Protein AF-A0A1I2NTH8-F1 (afdb_monomer)

Sequence (221 aa):
MSEIESGLEGNQAQTLSARTDSLRKVVIGNLLRTENPFRLYHATGIDTASPQPPIPHLPWIIALLTVCIAALCIYDRRRQLYNAKKSELEQQTATISQLNESIRHSEQEKELLRKQAAHTLQGKYDELGQGKHIYESVMAGGQMKNISVEDEQSFVDYYAFSHPDDYNRLISSYSSLSLRHTTFIILRQLEFSDSEIQRILFVQPSTIRNYRLRIKRNLRK

Radius of gyration: 49.73 Å; Cα contacts (8 Å, |Δi|>4): 89; chains: 1; bounding box: 103×58×123 Å

pLDDT: mean 77.89, std 16.55, range [40.0, 96.0]

Structure (mmCIF, N/CA/C/O backbone):
data_AF-A0A1I2NTH8-F1
#
_entry.id   AF-A0A1I2NTH8-F1
#
loop_
_atom_site.group_PDB
_atom_site.id
_atom_site.type_symbol
_atom_site.label_atom_id
_atom_site.label_alt_id
_atom_site.label_comp_id
_atom_site.label_asym_id
_atom_site.label_entity_id
_atom_site.label_seq_id
_atom_site.pdbx_PDB_ins_code
_atom_site.Cartn_x
_atom_site.Cartn_y
_atom_site.Cartn_z
_atom_site.occupancy
_atom_site.B_iso_or_equiv
_atom_site.auth_seq_id
_atom_site.auth_comp_id
_atom_site.auth_asym_id
_atom_site.auth_atom_id
_atom_site.pdbx_PDB_model_num
ATOM 1 N N . MET 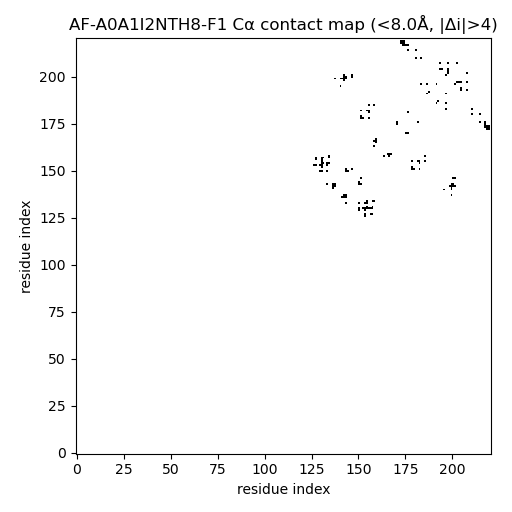A 1 1 ? 34.563 28.721 -12.100 1.00 48.78 1 MET A N 1
ATOM 2 C CA . MET A 1 1 ? 35.668 28.088 -12.858 1.00 48.78 1 MET A CA 1
ATOM 3 C C . MET A 1 1 ? 35.340 27.888 -14.347 1.00 48.78 1 MET A C 1
ATOM 5 O O . MET A 1 1 ? 36.090 27.191 -15.005 1.00 48.78 1 MET A O 1
ATOM 9 N N . SER A 1 2 ? 34.298 28.526 -14.911 1.00 53.94 2 SER A N 1
ATOM 10 C CA . SER A 1 2 ? 33.897 28.349 -16.323 1.00 53.94 2 SER A CA 1
ATOM 11 C C . SER A 1 2 ? 34.162 29.567 -17.225 1.00 53.94 2 SER A C 1
ATOM 13 O O . SER A 1 2 ? 33.628 29.634 -18.324 1.00 53.94 2 SER A O 1
ATOM 15 N N . GLU A 1 3 ? 34.952 30.549 -16.777 1.00 50.34 3 GLU A N 1
ATOM 16 C CA . GLU A 1 3 ? 35.269 31.752 -17.575 1.00 50.34 3 GLU A CA 1
ATOM 17 C C . GLU A 1 3 ? 36.677 31.735 -18.188 1.00 50.34 3 GLU A C 1
ATOM 19 O O . GLU A 1 3 ? 36.961 32.529 -19.076 1.00 50.34 3 GLU A O 1
ATOM 24 N N . ILE A 1 4 ? 37.550 30.803 -17.787 1.00 51.66 4 ILE A N 1
ATOM 25 C CA . ILE A 1 4 ? 38.939 30.751 -18.280 1.00 51.66 4 ILE A CA 1
ATOM 26 C C . ILE A 1 4 ? 39.075 29.859 -19.532 1.00 51.66 4 ILE A C 1
ATOM 28 O O . ILE A 1 4 ? 39.932 30.116 -20.372 1.00 51.66 4 ILE A O 1
ATOM 32 N N . GLU A 1 5 ? 38.194 28.872 -19.732 1.00 48.88 5 GLU A N 1
ATOM 33 C CA . GLU A 1 5 ? 38.249 27.980 -20.906 1.00 48.88 5 GLU A CA 1
ATOM 34 C C . GLU A 1 5 ? 37.672 28.601 -22.189 1.00 48.88 5 GLU A C 1
ATOM 36 O O . GLU A 1 5 ? 38.180 28.332 -23.276 1.00 48.88 5 GLU A O 1
ATOM 41 N N . SER A 1 6 ? 36.694 29.512 -22.093 1.00 51.09 6 SER A N 1
ATOM 42 C CA . SER A 1 6 ? 36.103 30.150 -23.287 1.00 51.09 6 SER A CA 1
ATOM 43 C C . SER A 1 6 ? 37.036 31.160 -23.979 1.00 51.09 6 SER A C 1
ATOM 45 O O . SER A 1 6 ? 36.895 31.428 -25.172 1.00 51.09 6 SER A O 1
ATOM 47 N N . GLY A 1 7 ? 38.031 31.690 -23.257 1.00 47.22 7 GLY A N 1
ATOM 48 C CA . GLY A 1 7 ? 39.011 32.640 -23.793 1.00 47.22 7 GLY A CA 1
ATOM 49 C C . GLY A 1 7 ? 40.162 31.994 -24.571 1.00 47.22 7 GLY A C 1
ATOM 50 O O . GLY A 1 7 ? 40.835 32.677 -25.345 1.00 47.22 7 GLY A O 1
ATOM 51 N N . LEU A 1 8 ? 40.401 30.689 -24.394 1.00 48.94 8 LEU A N 1
ATOM 52 C CA . LEU A 1 8 ? 41.545 30.002 -25.000 1.00 48.94 8 LEU A CA 1
ATOM 53 C C . LEU A 1 8 ? 41.221 29.451 -26.400 1.00 48.94 8 LEU A C 1
ATOM 55 O O . LEU A 1 8 ? 42.053 29.550 -27.305 1.00 48.94 8 LEU A O 1
ATOM 59 N N . GLU A 1 9 ? 39.994 28.968 -26.618 1.00 53.31 9 GLU A N 1
ATOM 60 C CA . GLU A 1 9 ? 39.556 28.462 -27.930 1.00 53.31 9 GLU A CA 1
ATOM 61 C C . GLU A 1 9 ? 39.334 29.585 -28.959 1.00 53.31 9 GLU A C 1
ATOM 63 O O . GLU A 1 9 ? 39.707 29.446 -30.128 1.00 53.31 9 GLU A O 1
ATOM 68 N N . GLY A 1 10 ? 38.831 30.749 -28.527 1.00 53.00 10 GLY A N 1
ATOM 69 C CA . GLY A 1 10 ? 38.663 31.916 -29.404 1.00 53.00 10 GLY A CA 1
ATOM 70 C C . GLY A 1 10 ? 39.988 32.456 -29.961 1.00 53.00 10 GLY A C 1
ATOM 71 O O . GLY A 1 10 ? 40.057 32.900 -31.110 1.00 53.00 10 GLY A O 1
ATOM 72 N N . ASN A 1 11 ? 41.067 32.348 -29.181 1.00 55.56 11 ASN A N 1
ATOM 73 C CA . ASN A 1 11 ? 42.392 32.839 -29.557 1.00 55.56 11 ASN A CA 1
ATOM 74 C C . ASN A 1 11 ? 43.122 31.862 -30.508 1.00 55.56 11 ASN A C 1
ATOM 76 O O . ASN A 1 11 ? 43.830 32.277 -31.430 1.00 55.56 11 ASN A O 1
ATOM 80 N N . GLN A 1 12 ? 42.896 30.549 -30.369 1.00 56.12 12 GLN A N 1
ATOM 81 C CA . GLN A 1 12 ? 43.400 29.555 -31.329 1.00 56.12 12 GLN A CA 1
ATOM 82 C C . GLN A 1 12 ? 42.687 29.625 -32.689 1.00 56.12 12 GLN A C 1
ATOM 84 O O . GLN A 1 12 ? 43.341 29.532 -33.731 1.00 56.12 12 GLN A O 1
ATOM 89 N N . ALA A 1 13 ? 41.374 29.868 -32.708 1.00 57.94 13 ALA A N 1
ATOM 90 C CA . ALA A 1 13 ? 40.632 30.041 -33.957 1.00 57.94 13 ALA A CA 1
ATOM 91 C C . ALA A 1 13 ? 41.049 31.320 -34.716 1.00 57.94 13 ALA A C 1
ATOM 93 O O . ALA A 1 13 ? 41.222 31.295 -35.939 1.00 57.94 13 ALA A O 1
ATOM 94 N N . GLN A 1 14 ? 41.290 32.427 -34.001 1.00 57.59 14 GLN A N 1
ATOM 95 C CA . GLN A 1 14 ? 41.767 33.677 -34.609 1.00 57.59 14 GLN A CA 1
ATOM 96 C C . GLN A 1 14 ? 43.203 33.572 -35.144 1.00 57.59 14 GLN A C 1
ATOM 98 O O . GLN A 1 14 ? 43.491 34.082 -36.229 1.00 57.59 14 GLN A O 1
ATOM 103 N N . THR A 1 15 ? 44.097 32.861 -34.450 1.00 58.53 15 THR A N 1
ATOM 104 C CA . THR A 1 15 ? 45.493 32.688 -34.897 1.00 58.53 15 THR A CA 1
ATOM 105 C C . THR A 1 15 ? 45.627 31.753 -36.103 1.00 58.53 15 THR A C 1
ATOM 107 O O . THR A 1 15 ? 46.453 32.011 -36.983 1.00 58.53 15 THR A O 1
ATOM 110 N N . LEU A 1 16 ? 44.788 30.716 -36.215 1.00 57.34 16 LEU A N 1
ATOM 111 C CA . LEU A 1 16 ? 44.757 29.841 -37.395 1.00 57.34 16 LEU A CA 1
ATOM 112 C C . LEU A 1 16 ? 44.205 30.559 -38.633 1.00 57.34 16 LEU A C 1
ATOM 114 O O . LEU A 1 16 ? 44.809 30.465 -39.704 1.00 57.34 16 LEU A O 1
ATOM 118 N N . SER A 1 17 ? 43.129 31.338 -38.477 1.00 61.06 17 SER A N 1
ATOM 119 C CA . SER A 1 17 ? 42.545 32.128 -39.570 1.00 61.06 17 SER A CA 1
ATOM 120 C C . SER A 1 17 ? 43.536 33.172 -40.114 1.00 61.06 17 SER A C 1
ATOM 122 O O . SER A 1 17 ? 43.806 33.220 -41.320 1.00 61.06 17 SER A O 1
ATOM 124 N N . ALA A 1 18 ? 44.210 33.913 -39.224 1.00 59.09 18 ALA A N 1
ATOM 125 C CA . ALA A 1 18 ? 45.229 34.895 -39.605 1.00 59.09 18 ALA A CA 1
ATOM 126 C C . ALA A 1 18 ? 46.440 34.263 -40.325 1.00 59.09 18 ALA A C 1
ATOM 128 O O . ALA A 1 18 ? 47.009 34.852 -41.250 1.00 59.09 18 ALA A O 1
ATOM 129 N N . ARG A 1 19 ? 46.826 33.035 -39.948 1.00 57.41 19 ARG A N 1
ATOM 130 C CA . ARG A 1 19 ? 47.932 32.301 -40.583 1.00 57.41 19 ARG A CA 1
ATOM 131 C C . ARG A 1 19 ? 47.574 31.817 -41.990 1.00 57.41 19 ARG A C 1
ATOM 133 O O . ARG A 1 19 ? 48.427 31.865 -42.878 1.00 57.41 19 ARG A O 1
ATOM 140 N N . THR A 1 20 ? 46.327 31.398 -42.215 1.00 64.44 20 THR A N 1
ATOM 141 C CA . THR A 1 20 ? 45.864 30.981 -43.549 1.00 64.44 20 THR A CA 1
ATOM 142 C C . THR A 1 20 ? 45.766 32.147 -44.532 1.00 64.44 20 THR A C 1
ATOM 144 O O . THR A 1 20 ? 46.131 31.991 -45.699 1.00 64.44 20 THR A O 1
ATOM 147 N N . ASP A 1 21 ? 45.385 33.334 -44.056 1.00 60.66 21 ASP A N 1
ATOM 148 C CA . ASP A 1 21 ? 45.300 34.538 -44.888 1.00 60.66 21 ASP A CA 1
ATOM 149 C C . ASP A 1 21 ? 46.683 35.107 -45.244 1.00 60.66 21 ASP A C 1
ATOM 151 O O . ASP A 1 21 ? 46.910 35.559 -46.370 1.00 60.66 21 ASP A O 1
ATOM 155 N N . SER A 1 22 ? 47.647 35.012 -44.321 1.00 63.97 22 SER A N 1
ATOM 156 C CA . SER A 1 22 ? 49.043 35.384 -44.580 1.00 63.97 22 SER A CA 1
ATOM 157 C C . SER A 1 22 ? 49.687 34.477 -45.637 1.00 63.97 22 SER A C 1
ATOM 159 O O . SER A 1 22 ? 50.302 34.966 -46.585 1.00 63.97 22 SER A O 1
ATOM 161 N N . LEU A 1 23 ? 49.463 33.159 -45.562 1.00 58.91 23 LEU A N 1
ATOM 162 C CA . LEU A 1 23 ? 49.962 32.216 -46.570 1.00 58.91 23 LEU A CA 1
ATOM 163 C C . LEU A 1 23 ? 49.323 32.442 -47.945 1.00 58.91 23 LEU A C 1
ATOM 165 O O . LEU A 1 23 ? 50.031 32.414 -48.951 1.00 58.91 23 LEU A O 1
ATOM 169 N N . ARG A 1 24 ? 48.019 32.743 -48.010 1.00 62.97 24 ARG A N 1
ATOM 170 C CA . ARG A 1 24 ? 47.358 33.103 -49.275 1.00 62.97 24 ARG A CA 1
ATOM 171 C C . ARG A 1 24 ? 47.937 34.379 -49.883 1.00 62.97 24 ARG A C 1
ATOM 173 O O . ARG A 1 24 ? 48.217 34.392 -51.078 1.00 62.97 24 ARG A O 1
ATOM 180 N N . LYS A 1 25 ? 48.175 35.423 -49.082 1.00 64.12 25 LYS A N 1
ATOM 181 C CA . LYS A 1 25 ? 48.782 36.676 -49.566 1.00 64.12 25 LYS A CA 1
ATOM 182 C C . LYS A 1 25 ? 50.230 36.494 -50.023 1.00 64.12 25 LYS A C 1
ATOM 184 O O . LYS A 1 25 ? 50.606 37.088 -51.027 1.00 64.12 25 LYS A O 1
ATOM 189 N N . VAL A 1 26 ? 51.021 35.652 -49.355 1.00 67.31 26 VAL A N 1
ATOM 190 C CA . VAL A 1 26 ? 52.406 35.355 -49.767 1.00 67.31 26 VAL A CA 1
ATOM 191 C C . VAL A 1 26 ? 52.443 34.528 -51.054 1.00 67.31 26 VAL A C 1
ATOM 193 O O . VAL A 1 26 ? 53.223 34.834 -51.951 1.00 67.31 26 VAL A O 1
ATOM 196 N N . VAL A 1 27 ? 51.576 33.522 -51.196 1.00 64.19 27 VAL A N 1
ATOM 197 C CA . VAL A 1 27 ? 51.517 32.693 -52.413 1.00 64.19 27 VAL A CA 1
ATOM 198 C C . VAL A 1 27 ? 51.009 33.500 -53.612 1.00 64.19 27 VAL A C 1
ATOM 200 O O . VAL A 1 27 ? 51.596 33.425 -54.687 1.00 64.19 27 VAL A O 1
ATOM 203 N N . ILE A 1 28 ? 49.980 34.334 -53.429 1.00 61.81 28 ILE A N 1
ATOM 204 C CA . ILE A 1 28 ? 49.462 35.210 -54.493 1.00 61.81 28 ILE A CA 1
ATOM 205 C C . ILE A 1 28 ? 50.460 36.338 -54.811 1.00 61.81 28 ILE A C 1
ATOM 207 O O . ILE A 1 28 ? 50.677 36.654 -55.978 1.00 61.81 28 ILE A O 1
ATOM 211 N N . GLY A 1 29 ? 51.138 36.893 -53.801 1.00 59.53 29 GLY A N 1
ATOM 212 C CA . GLY A 1 29 ? 52.189 37.898 -53.981 1.00 59.53 29 GLY A CA 1
ATOM 213 C C . GLY A 1 29 ? 53.419 37.369 -54.724 1.00 59.53 29 GLY A C 1
ATOM 214 O O . GLY A 1 29 ? 54.006 38.095 -55.522 1.00 59.53 29 GLY A O 1
ATOM 215 N N . ASN A 1 30 ? 53.772 36.095 -54.531 1.00 57.69 30 ASN A N 1
ATOM 216 C CA . ASN A 1 30 ? 54.868 35.452 -55.259 1.00 57.69 30 ASN A CA 1
ATOM 217 C C . ASN A 1 30 ? 54.476 35.028 -56.683 1.00 57.69 30 ASN A C 1
ATOM 219 O O . ASN A 1 30 ? 55.344 34.988 -57.547 1.00 57.69 30 ASN A O 1
ATOM 223 N N . LEU A 1 31 ? 53.191 34.769 -56.951 1.00 52.78 31 LEU A N 1
ATOM 224 C CA . LEU A 1 31 ? 52.691 34.504 -58.308 1.00 52.78 31 LEU A CA 1
ATOM 225 C C . LEU A 1 31 ? 52.560 35.780 -59.157 1.00 52.78 31 LEU A C 1
ATOM 227 O O . LEU A 1 31 ? 52.666 35.707 -60.375 1.00 52.78 31 LEU A O 1
ATOM 231 N N . LEU A 1 32 ? 52.371 36.945 -58.528 1.00 54.16 32 LEU A N 1
ATOM 232 C CA . LEU A 1 32 ? 52.331 38.250 -59.207 1.00 54.16 32 LEU A CA 1
ATOM 233 C C . LEU A 1 32 ? 53.708 38.936 -59.292 1.00 54.16 32 LEU A C 1
ATOM 235 O O . LEU A 1 32 ? 53.867 39.909 -60.020 1.00 54.16 32 LEU A O 1
ATOM 239 N N . ARG A 1 33 ? 54.727 38.427 -58.585 1.00 46.81 33 ARG A N 1
ATOM 240 C CA . ARG A 1 33 ? 56.119 38.909 -58.643 1.00 46.81 33 ARG A CA 1
ATOM 241 C C . ARG A 1 33 ? 56.980 38.018 -59.544 1.00 46.81 33 ARG A C 1
ATOM 243 O O . ARG A 1 33 ? 58.072 37.602 -59.177 1.00 46.81 33 ARG A O 1
ATOM 250 N N . THR A 1 34 ? 56.497 37.737 -60.746 1.00 48.31 34 THR A N 1
ATOM 251 C CA . THR A 1 34 ? 57.334 37.241 -61.848 1.00 48.31 34 THR A CA 1
ATOM 252 C C . THR A 1 34 ? 57.007 37.994 -63.133 1.00 48.31 34 THR A C 1
ATOM 254 O O . THR A 1 34 ? 56.861 37.403 -64.195 1.00 48.31 34 THR A O 1
ATOM 257 N N . GLU A 1 35 ? 56.888 39.316 -63.041 1.00 48.91 35 GLU A N 1
ATOM 258 C CA . GLU A 1 35 ? 56.990 40.209 -64.192 1.00 48.91 35 GLU A CA 1
ATOM 259 C C . GLU A 1 35 ? 58.421 40.748 -64.250 1.00 48.91 35 GLU A C 1
ATOM 261 O O . GLU A 1 35 ? 58.729 41.831 -63.759 1.00 48.91 35 GLU A O 1
ATOM 266 N N . ASN A 1 36 ? 59.326 39.955 -64.825 1.00 47.72 36 ASN A N 1
ATOM 267 C CA . ASN A 1 36 ? 60.538 40.510 -65.415 1.00 47.72 36 ASN A CA 1
ATOM 268 C C . ASN A 1 36 ? 60.231 40.766 -66.896 1.00 47.72 36 ASN A C 1
ATOM 270 O O . ASN A 1 36 ? 59.810 39.833 -67.586 1.00 47.72 36 ASN A O 1
ATOM 274 N N . PRO A 1 37 ? 60.421 41.992 -67.409 1.00 45.56 37 PRO A N 1
ATOM 275 C CA . PRO A 1 37 ? 60.197 42.280 -68.815 1.00 45.56 37 PRO A CA 1
ATOM 276 C C . PRO A 1 37 ? 61.197 41.488 -69.661 1.00 45.56 37 PRO A C 1
ATOM 278 O O . PRO A 1 37 ? 62.413 41.575 -69.472 1.00 45.56 37 PRO A O 1
ATOM 281 N N . PHE A 1 38 ? 60.666 40.704 -70.596 1.00 45.81 38 PHE A N 1
ATOM 282 C CA . PHE A 1 38 ? 61.420 40.013 -71.634 1.00 45.81 38 PHE A CA 1
ATOM 283 C C . PHE A 1 38 ? 62.363 40.999 -72.343 1.00 45.81 38 PHE A C 1
ATOM 285 O O . PHE A 1 38 ? 61.929 41.843 -73.128 1.00 45.81 38 PHE A O 1
ATOM 292 N N . ARG A 1 39 ? 63.674 40.884 -72.096 1.00 40.00 39 ARG A N 1
ATOM 293 C CA . ARG A 1 39 ? 64.688 41.469 -72.977 1.00 40.00 39 ARG A CA 1
ATOM 294 C C . ARG A 1 39 ? 64.671 40.692 -74.291 1.00 40.00 39 ARG A C 1
ATOM 296 O O . ARG A 1 39 ? 65.182 39.579 -74.371 1.00 40.00 39 ARG A O 1
ATOM 303 N N . LEU A 1 40 ? 64.084 41.301 -75.317 1.00 42.97 40 LEU A N 1
ATOM 304 C CA . LEU A 1 40 ? 64.277 40.927 -76.713 1.00 42.97 40 LEU A CA 1
ATOM 305 C C . LEU A 1 40 ? 65.765 41.068 -77.056 1.00 42.97 40 LEU A C 1
ATOM 307 O O . LEU A 1 40 ? 66.290 42.173 -77.194 1.00 42.97 40 LEU A O 1
ATOM 311 N N . TYR A 1 41 ? 66.453 39.936 -77.167 1.00 47.81 41 TYR A N 1
ATOM 312 C CA . TYR A 1 41 ? 67.756 39.872 -77.807 1.00 47.81 41 TYR A CA 1
ATOM 313 C C . TYR A 1 41 ? 67.555 40.123 -79.305 1.00 47.81 41 TYR A C 1
ATOM 315 O O . TYR A 1 41 ? 67.061 39.261 -80.028 1.00 47.81 41 TYR A O 1
ATOM 323 N N . HIS A 1 42 ? 67.935 41.309 -79.776 1.00 42.75 42 HIS A N 1
ATOM 324 C CA . HIS A 1 42 ? 68.200 41.525 -81.192 1.00 42.75 42 HIS A CA 1
ATOM 325 C C . HIS A 1 42 ? 69.505 40.804 -81.540 1.00 42.75 42 HIS A C 1
ATOM 327 O O . HIS A 1 42 ? 70.591 41.293 -81.242 1.00 42.75 42 HIS A O 1
ATOM 333 N N . ALA A 1 43 ? 69.391 39.625 -82.146 1.00 41.62 43 ALA A N 1
ATOM 334 C CA . ALA A 1 43 ? 70.496 38.963 -82.821 1.00 41.62 43 ALA A CA 1
ATOM 335 C C . ALA A 1 43 ? 70.464 39.374 -84.301 1.00 41.62 43 ALA A C 1
ATOM 337 O O . ALA A 1 43 ? 69.747 38.792 -85.111 1.00 41.62 43 ALA A O 1
ATOM 338 N N . THR A 1 44 ? 71.205 40.427 -84.642 1.00 40.59 44 THR A N 1
ATOM 339 C CA . THR A 1 44 ? 71.659 40.668 -86.018 1.00 40.59 44 THR A CA 1
ATOM 340 C C . THR A 1 44 ? 72.702 39.612 -86.372 1.00 40.59 44 THR A C 1
ATO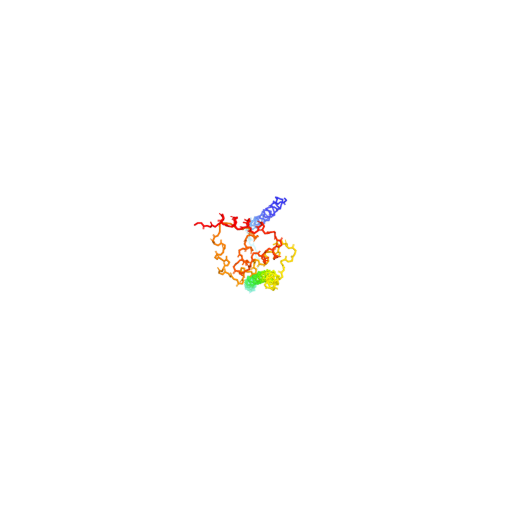M 342 O O . THR A 1 44 ? 73.550 39.286 -85.544 1.00 40.59 44 THR A O 1
ATOM 345 N N . GLY A 1 45 ? 72.558 39.036 -87.565 1.00 43.47 45 GLY A N 1
ATOM 346 C CA . GLY A 1 45 ? 73.157 37.763 -87.959 1.00 43.47 45 GLY A CA 1
ATOM 347 C C . GLY A 1 45 ? 74.681 37.740 -88.046 1.00 43.47 45 GLY A C 1
ATOM 348 O O . GLY A 1 45 ? 75.333 38.778 -88.013 1.00 43.47 45 GLY A O 1
ATOM 349 N N . ILE A 1 46 ? 75.215 36.526 -88.182 1.00 40.75 46 ILE A N 1
ATOM 350 C CA . ILE A 1 46 ? 75.987 36.056 -89.345 1.00 40.75 46 ILE A CA 1
ATOM 351 C C . ILE A 1 46 ? 76.148 34.529 -89.207 1.00 40.75 46 ILE A C 1
ATOM 353 O O . ILE A 1 46 ? 76.596 34.025 -88.181 1.00 40.75 46 ILE A O 1
ATOM 357 N N . ASP A 1 47 ? 75.682 33.839 -90.246 1.00 48.47 47 ASP A N 1
ATOM 358 C CA . ASP A 1 47 ? 76.073 32.539 -90.796 1.00 48.47 47 ASP A CA 1
ATOM 359 C C . ASP A 1 47 ? 76.559 31.417 -89.864 1.00 48.47 47 ASP A C 1
ATOM 361 O O . ASP A 1 47 ? 77.672 31.415 -89.355 1.00 48.47 47 ASP A O 1
ATOM 365 N N . THR A 1 48 ? 75.773 30.342 -89.797 1.00 42.41 48 THR A N 1
ATOM 366 C CA . THR A 1 48 ? 76.198 29.030 -90.321 1.00 42.41 48 THR A CA 1
ATOM 367 C C . THR A 1 48 ? 74.981 28.116 -90.468 1.00 42.41 48 THR A C 1
ATOM 369 O O . THR A 1 48 ? 74.134 27.998 -89.586 1.00 42.41 48 THR A O 1
ATOM 372 N N . ALA A 1 49 ? 74.875 27.495 -91.639 1.00 51.81 49 ALA A N 1
ATOM 373 C CA . ALA A 1 49 ? 73.833 26.547 -91.988 1.00 51.81 49 ALA A CA 1
ATOM 374 C C . ALA A 1 49 ? 73.800 25.344 -91.027 1.00 51.81 49 ALA A C 1
ATOM 376 O O . ALA A 1 49 ? 74.815 24.679 -90.833 1.00 51.81 49 ALA A O 1
ATOM 377 N N . SER A 1 50 ? 72.619 25.016 -90.495 1.00 45.22 50 SER A N 1
ATOM 378 C CA . SER A 1 50 ? 72.276 23.658 -90.055 1.00 45.22 50 SER A CA 1
ATOM 379 C C . SER A 1 50 ? 70.747 23.498 -89.965 1.00 45.22 50 SER A C 1
ATOM 381 O O . SER A 1 50 ? 70.089 24.376 -89.400 1.00 45.22 50 SER A O 1
ATOM 383 N N . PRO A 1 51 ? 70.135 22.432 -90.515 1.00 50.75 51 PRO A N 1
ATOM 384 C CA . PRO A 1 51 ? 68.690 22.223 -90.444 1.00 50.75 51 PRO A CA 1
ATOM 385 C C . PRO A 1 51 ? 68.293 21.793 -89.024 1.00 50.75 51 PRO A C 1
ATOM 387 O O . PRO A 1 51 ? 68.757 20.764 -88.536 1.00 50.75 51 PRO A O 1
ATOM 390 N N . GLN A 1 52 ? 67.418 22.546 -88.350 1.00 56.44 52 GLN A N 1
ATOM 391 C CA . GLN A 1 52 ? 66.841 22.097 -87.078 1.00 56.44 52 GLN A CA 1
ATOM 392 C C . GLN A 1 52 ? 65.876 20.919 -87.303 1.00 56.44 52 GLN A C 1
ATOM 394 O O . GLN A 1 52 ? 64.960 21.047 -88.120 1.00 56.44 52 GLN A O 1
ATOM 399 N N . PRO A 1 53 ? 66.019 19.789 -86.583 1.00 59.25 53 PRO A N 1
ATOM 400 C CA . PRO A 1 53 ? 65.042 18.712 -86.645 1.00 59.25 53 PRO A CA 1
ATOM 401 C C . PRO A 1 53 ? 63.807 19.062 -85.793 1.00 59.25 53 PRO A C 1
ATOM 403 O O . PRO A 1 53 ? 63.951 19.579 -84.681 1.00 59.25 53 PRO A O 1
ATOM 406 N N . PRO A 1 54 ? 62.584 18.754 -86.256 1.00 58.00 54 PRO A N 1
ATOM 407 C CA . PRO A 1 54 ? 61.383 18.898 -85.442 1.00 58.00 54 PRO A CA 1
ATOM 408 C C . PRO A 1 54 ? 61.472 17.917 -84.269 1.00 58.00 54 PRO A C 1
ATOM 410 O O . PRO A 1 54 ? 61.509 16.711 -84.492 1.00 58.00 54 PRO A O 1
ATOM 413 N N . ILE A 1 55 ? 61.534 18.407 -83.026 1.00 64.00 55 ILE A N 1
ATOM 414 C CA . ILE A 1 55 ? 61.574 17.556 -81.827 1.00 64.00 55 ILE A CA 1
ATOM 415 C C . ILE A 1 55 ? 60.196 16.880 -81.671 1.00 64.00 55 ILE A C 1
ATOM 417 O O . ILE A 1 55 ? 59.236 17.541 -81.270 1.00 64.00 55 ILE A O 1
ATOM 421 N N . PRO A 1 56 ? 60.051 15.575 -81.967 1.00 64.69 56 PRO A N 1
ATOM 422 C CA . PRO A 1 56 ? 58.740 14.969 -82.204 1.00 64.69 56 PRO A CA 1
ATOM 423 C C . PRO A 1 56 ? 58.021 14.506 -80.920 1.00 64.69 56 PRO A C 1
ATOM 425 O O . PRO A 1 56 ? 56.897 14.017 -80.991 1.00 64.69 56 PRO A O 1
ATOM 428 N N . HIS A 1 57 ? 58.642 14.643 -79.741 1.00 70.38 57 HIS A N 1
ATOM 429 C CA . HIS A 1 57 ? 58.200 13.985 -78.499 1.00 70.38 57 HIS A CA 1
ATOM 430 C C . HIS A 1 57 ? 57.549 14.904 -77.446 1.00 70.38 57 HIS A C 1
ATOM 432 O O . HIS A 1 57 ? 56.929 14.407 -76.507 1.00 70.38 57 HIS A O 1
ATOM 438 N N . LEU A 1 58 ? 57.625 16.232 -77.591 1.00 78.88 58 LEU A N 1
ATOM 439 C CA . LEU A 1 58 ? 56.931 17.186 -76.709 1.00 78.88 58 LEU A CA 1
ATOM 440 C C . LEU A 1 58 ? 55.408 16.961 -76.593 1.00 78.88 58 LEU A C 1
ATOM 442 O O . LEU A 1 58 ? 54.910 16.951 -75.464 1.00 78.88 58 LEU A O 1
ATOM 446 N N . PRO A 1 59 ? 54.649 16.728 -77.686 1.00 83.12 59 PRO A N 1
ATOM 447 C CA . PRO A 1 59 ? 53.208 16.496 -77.563 1.00 83.12 59 PRO A CA 1
ATOM 448 C C . PRO A 1 59 ? 52.879 15.217 -76.780 1.00 83.12 59 PRO A C 1
ATOM 450 O O . PRO A 1 59 ? 51.842 15.148 -76.1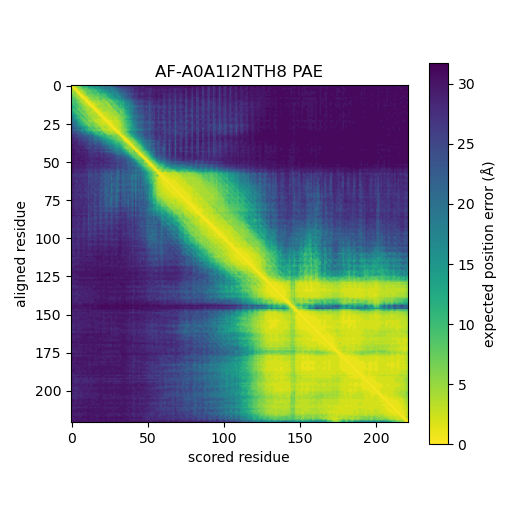25 1.00 83.12 59 PRO A O 1
ATOM 453 N N . TRP A 1 60 ? 53.771 14.222 -76.787 1.00 87.50 60 TRP A N 1
ATOM 454 C CA . TRP A 1 60 ? 53.564 12.952 -76.088 1.00 87.50 60 TRP A CA 1
ATOM 455 C C . TRP A 1 60 ? 53.786 13.098 -74.582 1.00 87.50 60 TRP A C 1
ATOM 457 O O . TRP A 1 60 ? 53.031 12.533 -73.794 1.00 87.50 60 TRP A O 1
ATOM 467 N N . ILE A 1 61 ? 54.766 13.911 -74.174 1.00 88.81 61 ILE A N 1
ATOM 468 C CA . ILE A 1 61 ? 55.000 14.244 -72.761 1.00 88.81 61 ILE A CA 1
ATOM 469 C C . ILE A 1 61 ? 53.809 15.024 -72.197 1.00 88.81 61 ILE A C 1
ATOM 471 O O . ILE A 1 61 ? 53.336 14.719 -71.104 1.00 88.81 61 ILE A O 1
ATOM 475 N N . ILE A 1 62 ? 53.282 15.990 -72.957 1.00 88.81 62 ILE A N 1
ATOM 476 C CA . ILE A 1 62 ? 52.100 16.763 -72.557 1.00 88.81 62 ILE A CA 1
ATOM 477 C C . ILE A 1 62 ? 50.877 15.843 -72.445 1.00 88.81 62 ILE A C 1
ATOM 479 O O . ILE A 1 62 ? 50.178 15.885 -71.435 1.00 88.81 62 ILE A O 1
ATOM 483 N N . ALA A 1 63 ? 50.650 14.960 -73.423 1.00 89.75 63 ALA A N 1
ATOM 484 C CA . ALA A 1 63 ? 49.561 13.987 -73.364 1.00 89.75 63 ALA A CA 1
ATOM 485 C C . ALA A 1 63 ? 49.673 13.080 -72.124 1.00 89.75 63 ALA A C 1
ATOM 487 O O . ALA A 1 63 ? 48.703 12.924 -71.382 1.00 89.75 63 ALA A O 1
ATOM 488 N N . LEU A 1 64 ? 50.864 12.558 -71.826 1.00 91.88 64 LEU A N 1
ATOM 489 C CA . LEU A 1 64 ? 51.099 11.716 -70.651 1.00 91.88 64 LEU A CA 1
ATOM 490 C C . LEU A 1 64 ? 50.848 12.477 -69.341 1.00 91.88 64 LEU A C 1
ATOM 492 O O . LEU A 1 64 ? 50.173 11.962 -68.450 1.00 91.88 64 LEU A O 1
ATOM 496 N N . LEU A 1 65 ? 51.297 13.731 -69.252 1.00 92.38 65 LEU A N 1
ATOM 497 C CA . LEU A 1 65 ? 51.053 14.592 -68.095 1.00 92.38 65 LEU A CA 1
ATOM 498 C C . LEU A 1 65 ? 49.552 14.853 -67.887 1.00 92.38 65 LEU A C 1
ATOM 500 O O . LEU A 1 65 ? 49.065 14.766 -66.760 1.00 92.38 65 LEU A O 1
ATOM 504 N N . THR A 1 66 ? 48.798 15.108 -68.961 1.00 91.94 66 THR A N 1
ATOM 505 C CA . THR A 1 66 ? 47.341 15.311 -68.866 1.00 91.94 66 THR A CA 1
ATOM 506 C C . THR A 1 66 ? 46.609 14.059 -68.387 1.00 91.94 66 THR A C 1
ATOM 508 O O . THR A 1 66 ? 45.706 14.164 -67.557 1.00 91.94 66 THR A O 1
ATOM 511 N N . VAL A 1 67 ? 47.038 12.871 -68.825 1.00 93.62 67 VAL A N 1
ATOM 512 C CA . VAL A 1 67 ? 46.480 11.591 -68.366 1.00 93.62 67 VAL A CA 1
ATOM 513 C C . VAL A 1 67 ? 46.804 11.352 -66.890 1.00 93.62 67 VAL A C 1
ATOM 515 O O . VAL A 1 67 ? 45.918 10.961 -66.130 1.00 93.62 67 VAL A O 1
ATOM 518 N N . CYS A 1 68 ? 48.030 11.648 -66.450 1.00 92.19 68 CYS A N 1
ATOM 519 C CA . CYS A 1 68 ? 48.414 11.546 -65.041 1.00 92.19 68 CYS A CA 1
ATOM 520 C C . CYS A 1 68 ? 47.598 12.491 -64.148 1.00 92.19 68 CYS A C 1
ATOM 522 O O . CYS A 1 68 ? 47.098 12.068 -63.106 1.00 92.19 68 CYS A O 1
ATOM 524 N N . ILE A 1 69 ? 47.410 13.746 -64.563 1.00 92.25 69 ILE A N 1
ATOM 525 C CA . ILE A 1 69 ? 46.600 14.721 -63.818 1.00 92.25 69 ILE A CA 1
ATOM 526 C C . ILE A 1 69 ? 45.135 14.274 -63.768 1.00 92.25 69 ILE A C 1
ATOM 528 O O . ILE A 1 69 ? 44.528 14.285 -62.698 1.00 92.25 69 ILE A O 1
ATOM 532 N N . ALA A 1 70 ? 44.574 13.812 -64.889 1.00 91.00 70 ALA A N 1
ATOM 533 C CA . ALA A 1 70 ? 43.208 13.298 -64.931 1.00 91.00 70 ALA A CA 1
ATOM 534 C C . ALA A 1 70 ? 43.023 12.085 -64.000 1.00 91.00 70 ALA A C 1
ATOM 536 O O . ALA A 1 70 ? 42.040 12.023 -63.260 1.00 91.00 70 ALA A O 1
ATOM 537 N N . ALA A 1 71 ? 43.982 11.154 -63.977 1.00 91.81 71 ALA A N 1
ATOM 538 C CA . ALA A 1 71 ? 43.959 9.997 -63.086 1.00 91.81 71 ALA A CA 1
ATOM 539 C C . ALA A 1 71 ? 44.008 10.402 -61.602 1.00 91.81 71 ALA A C 1
ATOM 541 O O . ALA A 1 71 ? 43.225 9.880 -60.804 1.00 91.81 71 ALA A O 1
ATOM 542 N N . LEU A 1 72 ? 44.860 11.367 -61.238 1.00 92.75 72 LEU A N 1
ATOM 543 C CA . LEU A 1 72 ? 44.932 11.910 -59.877 1.00 92.75 72 LEU A CA 1
ATOM 544 C C . LEU A 1 72 ? 43.628 12.613 -59.476 1.00 92.75 72 LEU A C 1
ATOM 546 O O . LEU A 1 72 ? 43.089 12.335 -58.407 1.00 92.75 72 LEU A O 1
ATOM 550 N N . CYS A 1 73 ? 43.053 13.436 -60.357 1.00 91.56 73 CYS A N 1
ATOM 551 C CA . CYS A 1 73 ? 41.763 14.080 -60.105 1.00 91.56 73 CYS A CA 1
ATOM 552 C C . CYS A 1 73 ? 40.625 13.066 -59.902 1.00 91.56 73 CYS A C 1
ATOM 554 O O . CYS A 1 73 ? 39.759 13.267 -59.047 1.00 91.56 73 CYS A O 1
ATOM 556 N N . ILE A 1 74 ? 40.610 11.968 -60.665 1.00 91.88 74 ILE A N 1
ATOM 557 C CA . ILE A 1 74 ? 39.620 10.893 -60.503 1.00 91.88 74 ILE A CA 1
ATOM 558 C C . ILE A 1 74 ? 39.830 10.162 -59.173 1.00 91.88 74 ILE A C 1
ATOM 560 O O . ILE A 1 74 ? 38.853 9.871 -58.477 1.00 91.88 74 ILE A O 1
ATOM 564 N N . TYR A 1 75 ? 41.081 9.876 -58.807 1.00 93.88 75 TYR A N 1
ATOM 565 C CA . TYR A 1 75 ? 41.421 9.224 -57.545 1.00 93.88 75 TYR A CA 1
ATOM 566 C C . TYR A 1 75 ? 40.997 10.070 -56.339 1.00 93.88 75 TYR A C 1
ATOM 568 O O . TYR A 1 75 ? 40.304 9.564 -55.454 1.00 93.88 75 TYR A O 1
ATOM 576 N N . ASP A 1 76 ? 41.306 11.367 -56.344 1.00 89.25 76 ASP A N 1
ATOM 577 C CA . ASP A 1 76 ? 40.928 12.279 -55.265 1.00 89.25 76 ASP A CA 1
ATOM 578 C C . ASP A 1 76 ? 39.410 12.441 -55.154 1.00 89.25 76 ASP A C 1
ATOM 580 O O . ASP A 1 76 ? 38.866 12.367 -54.050 1.00 89.25 76 ASP A O 1
ATOM 584 N N . ARG A 1 77 ? 38.687 12.556 -56.279 1.00 89.44 77 ARG A N 1
ATOM 585 C CA . ARG A 1 77 ? 37.213 12.572 -56.260 1.00 89.44 77 ARG A CA 1
ATOM 586 C C . ARG A 1 77 ? 36.628 11.289 -55.679 1.00 89.44 77 ARG A C 1
ATOM 588 O O . ARG A 1 77 ? 35.709 11.347 -54.863 1.00 89.44 77 ARG A O 1
ATOM 595 N N . ARG A 1 78 ? 37.148 10.124 -56.076 1.00 87.81 78 ARG A N 1
ATOM 596 C CA . ARG A 1 78 ? 36.693 8.833 -55.534 1.00 87.81 78 ARG A CA 1
ATOM 597 C C . ARG A 1 78 ? 36.992 8.716 -54.044 1.00 87.81 78 ARG A C 1
ATOM 599 O O . ARG A 1 78 ? 36.141 8.238 -53.299 1.00 87.81 78 ARG A O 1
ATOM 606 N N . ARG A 1 79 ? 38.152 9.200 -53.602 1.00 87.69 79 ARG A N 1
ATOM 607 C CA . ARG A 1 79 ? 38.541 9.221 -52.190 1.00 87.69 79 ARG A CA 1
ATOM 608 C C . ARG A 1 79 ? 37.643 10.133 -51.359 1.00 87.69 79 ARG A C 1
ATOM 610 O O . ARG A 1 79 ? 37.228 9.734 -50.277 1.00 87.69 79 ARG A O 1
ATOM 617 N N . GLN A 1 80 ? 37.287 11.311 -51.870 1.00 83.38 80 GLN A N 1
ATOM 618 C CA . GLN A 1 80 ? 36.344 12.215 -51.204 1.00 83.38 80 GLN A CA 1
ATOM 619 C C . GLN A 1 80 ? 34.956 11.582 -51.059 1.00 83.38 80 GLN A C 1
ATOM 621 O O . GLN A 1 80 ? 34.390 11.606 -49.971 1.00 83.38 80 GLN A O 1
ATOM 626 N N . LEU A 1 81 ? 34.440 10.944 -52.115 1.00 82.69 81 LEU A N 1
ATOM 627 C CA . LEU A 1 81 ? 33.155 10.237 -52.063 1.00 82.69 81 LEU A CA 1
ATOM 628 C C . LEU A 1 81 ? 33.181 9.047 -51.097 1.00 82.69 81 LEU A C 1
ATOM 630 O O . LEU A 1 81 ? 32.211 8.818 -50.379 1.00 82.69 81 LEU A O 1
ATOM 634 N N . TYR A 1 82 ? 34.283 8.296 -51.063 1.00 82.62 82 TYR A N 1
ATOM 635 C CA . TYR A 1 82 ? 34.458 7.188 -50.128 1.00 82.62 82 TYR A CA 1
ATOM 636 C C . TYR A 1 82 ? 34.494 7.678 -48.677 1.00 82.62 82 TYR A C 1
ATOM 638 O O . TYR A 1 82 ? 33.807 7.122 -47.825 1.00 82.62 82 TYR A O 1
ATOM 646 N N . ASN A 1 83 ? 35.234 8.755 -48.408 1.00 81.25 83 ASN A N 1
ATOM 647 C CA . ASN A 1 83 ? 35.316 9.349 -47.078 1.00 81.25 83 ASN A CA 1
ATOM 648 C C . ASN A 1 83 ? 33.973 9.939 -46.627 1.00 81.25 83 ASN A C 1
ATOM 650 O O . ASN A 1 83 ? 33.610 9.748 -45.474 1.00 81.25 83 ASN A O 1
ATOM 654 N N . ALA A 1 84 ? 33.217 10.583 -47.524 1.00 81.88 84 ALA A N 1
ATOM 655 C CA . ALA A 1 84 ? 31.889 11.124 -47.218 1.00 81.88 84 ALA A CA 1
ATOM 656 C C . ALA A 1 84 ? 30.879 10.015 -46.872 1.00 81.88 84 ALA A C 1
ATOM 658 O O . ALA A 1 84 ? 30.174 10.099 -45.868 1.00 81.88 84 ALA A O 1
ATOM 659 N N . LYS A 1 85 ? 30.864 8.928 -47.655 1.00 80.56 85 LYS A N 1
ATOM 660 C CA . LYS A 1 85 ? 30.030 7.752 -47.361 1.00 80.56 85 LYS A CA 1
ATOM 661 C C . LYS A 1 85 ? 30.444 7.067 -46.063 1.00 80.56 85 LYS A C 1
ATOM 663 O O . LYS A 1 85 ? 29.594 6.630 -45.297 1.00 80.56 85 LYS A O 1
ATOM 668 N N . LYS A 1 86 ? 31.749 6.984 -45.798 1.00 82.50 86 LYS A N 1
ATOM 669 C CA . LYS A 1 86 ? 32.276 6.419 -44.555 1.00 82.50 86 LYS A CA 1
ATOM 670 C C . LYS A 1 86 ? 31.868 7.259 -43.341 1.00 82.50 86 LYS A C 1
ATOM 672 O O . LYS A 1 86 ? 31.405 6.682 -42.365 1.00 82.50 86 LYS A O 1
ATOM 677 N N . SER A 1 87 ? 31.965 8.590 -43.417 1.00 81.38 87 SER A N 1
ATOM 678 C CA . SER A 1 87 ? 31.536 9.470 -42.323 1.00 81.38 87 SER A CA 1
ATOM 679 C C . SER A 1 87 ? 30.032 9.401 -42.064 1.00 81.38 87 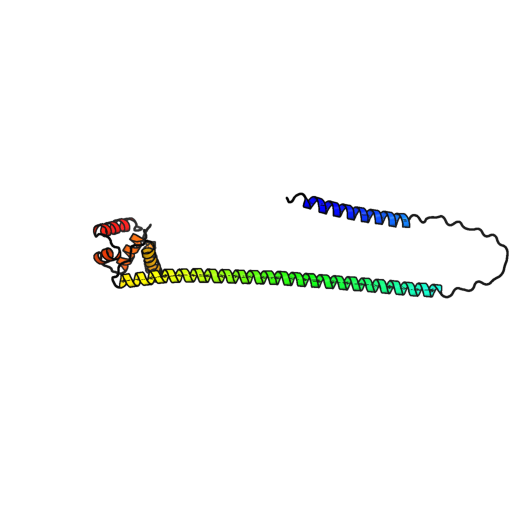SER A C 1
ATOM 681 O O . SER A 1 87 ? 29.614 9.464 -40.915 1.00 81.38 87 SER A O 1
ATOM 683 N N . GLU A 1 88 ? 29.218 9.230 -43.109 1.00 81.62 88 GLU A N 1
ATOM 684 C CA . GLU A 1 88 ? 27.767 9.067 -42.965 1.00 81.62 88 GLU A CA 1
ATOM 685 C C . GLU A 1 88 ? 27.417 7.745 -42.266 1.00 81.62 88 GLU A C 1
ATOM 687 O O . GLU A 1 88 ? 26.612 7.731 -41.337 1.00 81.62 88 GLU A O 1
ATOM 692 N N . LEU A 1 89 ? 28.078 6.644 -42.643 1.00 72.44 89 LEU A N 1
ATOM 693 C CA . LEU A 1 89 ? 27.921 5.355 -41.965 1.00 72.44 89 LEU A CA 1
ATOM 694 C C . LEU A 1 89 ? 28.390 5.417 -40.507 1.00 72.44 89 LEU A C 1
ATOM 696 O O . LEU A 1 89 ? 27.704 4.911 -39.623 1.00 72.44 89 LEU A O 1
ATOM 700 N N . GLU A 1 90 ? 29.522 6.065 -40.232 1.00 82.19 90 GLU A N 1
ATOM 701 C CA . GLU A 1 90 ? 30.021 6.258 -38.866 1.00 82.19 90 GLU A CA 1
ATOM 702 C C . GLU A 1 90 ? 29.030 7.071 -38.020 1.00 82.19 90 GLU A C 1
ATOM 704 O O . GLU A 1 90 ? 28.699 6.660 -36.908 1.00 82.19 90 GLU A O 1
ATOM 709 N N . GLN A 1 91 ? 28.467 8.152 -38.566 1.00 80.88 91 GLN A N 1
ATOM 710 C CA . GLN A 1 91 ? 27.420 8.928 -37.897 1.00 80.88 91 GLN A CA 1
ATOM 711 C C . GLN A 1 91 ? 26.168 8.091 -37.627 1.00 80.88 91 GLN A C 1
ATOM 713 O O . GLN A 1 91 ? 25.682 8.078 -36.498 1.00 80.88 91 GLN A O 1
ATOM 718 N N . GLN A 1 92 ? 25.683 7.336 -38.615 1.00 79.19 92 GLN A N 1
ATOM 719 C CA . GLN A 1 92 ? 24.521 6.461 -38.442 1.00 79.19 92 GLN A CA 1
ATOM 720 C C . GLN A 1 92 ? 24.774 5.387 -37.375 1.00 79.19 92 GLN A C 1
ATOM 722 O O . GLN A 1 92 ? 23.925 5.166 -36.513 1.00 79.19 92 GLN A O 1
ATOM 727 N N . THR A 1 93 ? 25.953 4.758 -37.366 1.00 79.81 93 THR A N 1
ATOM 728 C CA . THR A 1 93 ? 26.310 3.769 -36.334 1.00 79.81 93 THR A CA 1
ATOM 729 C C . THR A 1 93 ? 26.430 4.384 -34.939 1.00 79.81 93 THR A C 1
ATOM 731 O O . THR A 1 93 ? 26.005 3.756 -33.969 1.00 79.81 93 THR A O 1
ATOM 734 N N . ALA A 1 94 ? 26.930 5.619 -34.825 1.00 81.44 94 ALA A N 1
ATOM 735 C CA . ALA A 1 94 ? 26.982 6.355 -33.564 1.00 81.44 94 ALA A CA 1
ATOM 736 C C . ALA A 1 94 ? 25.581 6.734 -33.058 1.00 81.44 94 ALA A C 1
ATOM 738 O O . ALA A 1 94 ? 25.301 6.631 -31.867 1.00 81.44 94 ALA A O 1
ATOM 739 N N . THR A 1 95 ? 24.664 7.116 -33.949 1.00 80.88 95 THR A N 1
ATOM 740 C CA . THR A 1 95 ? 23.268 7.370 -33.569 1.00 80.88 95 THR A CA 1
ATOM 741 C C . THR A 1 95 ? 22.570 6.085 -33.119 1.00 80.88 95 THR A C 1
ATOM 743 O O . THR A 1 95 ? 21.869 6.092 -32.111 1.00 80.88 95 THR A O 1
ATOM 746 N N . ILE A 1 96 ? 22.793 4.961 -33.810 1.00 80.38 96 ILE A N 1
ATOM 747 C CA . ILE A 1 96 ? 22.236 3.655 -33.422 1.00 80.38 96 ILE A CA 1
ATOM 748 C C . ILE A 1 96 ? 22.763 3.218 -32.049 1.00 80.38 96 ILE A C 1
ATOM 750 O O . ILE A 1 96 ? 21.988 2.725 -31.230 1.00 80.38 96 ILE A O 1
ATOM 754 N N . SER A 1 97 ? 24.055 3.409 -31.764 1.00 81.62 97 SER A N 1
ATOM 755 C CA . SER A 1 97 ? 24.621 3.050 -30.459 1.00 81.62 97 SER A CA 1
ATOM 756 C C . SER A 1 97 ? 24.068 3.923 -29.329 1.00 81.62 97 SER A C 1
ATOM 758 O O . SER A 1 97 ? 23.714 3.393 -28.278 1.00 81.62 97 SER A O 1
ATOM 760 N N . GLN A 1 98 ? 23.899 5.227 -29.562 1.00 83.38 98 GLN A N 1
ATOM 761 C CA . GLN A 1 98 ? 23.255 6.141 -28.613 1.00 83.38 98 GLN A CA 1
ATOM 762 C C . GLN A 1 98 ? 21.788 5.772 -28.352 1.00 83.38 98 GLN A C 1
ATOM 764 O O . GLN A 1 98 ? 21.348 5.767 -27.202 1.00 83.38 98 GLN A O 1
ATOM 769 N N . LEU A 1 99 ? 21.036 5.421 -29.400 1.00 79.31 99 LEU A N 1
ATOM 770 C CA . LEU A 1 99 ? 19.652 4.961 -29.273 1.00 79.31 99 LEU A CA 1
ATOM 771 C C . LEU A 1 99 ? 19.564 3.648 -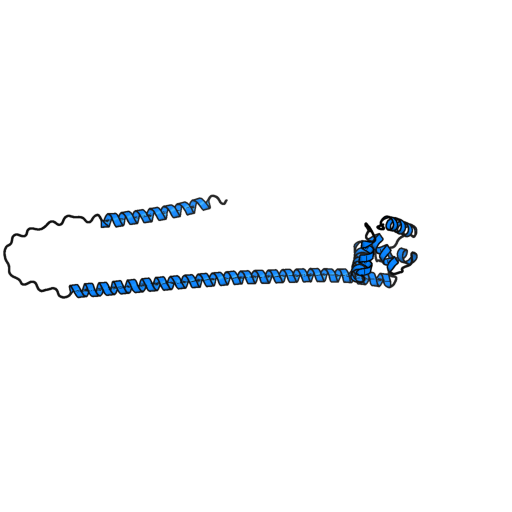28.490 1.00 79.31 99 LEU A C 1
ATOM 773 O O . LEU A 1 99 ? 18.731 3.536 -27.595 1.00 79.31 99 LEU A O 1
ATOM 777 N N . ASN A 1 100 ? 20.443 2.682 -28.764 1.00 82.38 100 ASN A N 1
ATOM 778 C CA . ASN A 1 100 ? 20.495 1.425 -28.013 1.00 82.38 100 ASN A CA 1
ATOM 779 C C . ASN A 1 100 ? 20.823 1.644 -26.532 1.00 82.38 100 ASN A C 1
ATOM 781 O O . ASN A 1 100 ? 20.213 1.006 -25.676 1.00 82.38 100 ASN A O 1
ATOM 785 N N . GLU A 1 101 ? 21.741 2.556 -26.212 1.00 83.50 101 GLU A N 1
ATOM 786 C CA . GLU A 1 101 ? 22.060 2.890 -24.821 1.00 83.50 101 GLU A CA 1
ATOM 787 C C . GLU A 1 101 ? 20.866 3.553 -24.116 1.00 83.50 101 GLU A C 1
ATOM 789 O O . GLU A 1 101 ? 20.540 3.204 -22.982 1.00 83.50 101 GLU A O 1
ATOM 794 N N . SER A 1 102 ? 20.151 4.445 -24.810 1.00 79.19 102 SER A N 1
ATOM 795 C CA . SER A 1 102 ? 18.920 5.062 -24.304 1.00 79.19 102 SER A CA 1
ATOM 796 C C . SER A 1 102 ? 17.806 4.036 -24.068 1.00 79.19 102 SER A C 1
ATOM 798 O O . SER A 1 102 ? 17.153 4.070 -23.023 1.00 79.19 102 SER A O 1
ATOM 800 N N . ILE A 1 103 ? 17.620 3.085 -24.990 1.00 80.25 103 ILE A N 1
ATOM 801 C CA . ILE A 1 103 ? 16.666 1.979 -24.831 1.00 80.25 103 ILE A CA 1
ATOM 802 C C . ILE A 1 103 ? 17.049 1.132 -23.618 1.00 80.25 103 ILE A C 1
ATOM 804 O O . ILE A 1 103 ? 16.198 0.880 -22.768 1.00 80.25 103 ILE A O 1
ATOM 808 N N . ARG A 1 104 ? 18.327 0.761 -23.483 1.00 84.44 104 ARG A N 1
ATOM 809 C CA . ARG A 1 104 ? 18.822 -0.030 -22.350 1.00 84.44 104 ARG A CA 1
ATOM 810 C C . ARG A 1 104 ? 18.600 0.682 -21.016 1.00 84.44 104 ARG A C 1
ATOM 812 O O . ARG A 1 104 ? 18.145 0.057 -20.061 1.00 84.44 104 ARG A O 1
ATOM 819 N N . HIS A 1 105 ? 18.876 1.983 -20.952 1.00 82.44 105 HIS A N 1
ATOM 820 C CA . HIS A 1 105 ? 18.604 2.790 -19.765 1.00 82.44 105 HIS A CA 1
ATOM 821 C C . HIS A 1 105 ? 17.100 2.832 -19.449 1.00 82.44 105 HIS A C 1
ATOM 823 O O . HIS A 1 105 ? 16.701 2.634 -18.305 1.00 82.44 105 HIS A O 1
ATOM 829 N N . SER A 1 106 ? 16.249 3.014 -20.465 1.00 78.56 106 SER A N 1
ATOM 830 C CA . SER A 1 106 ? 14.791 2.991 -20.298 1.00 78.56 106 SER A CA 1
ATOM 831 C C . SER A 1 106 ? 14.274 1.627 -19.828 1.00 78.56 106 SER A C 1
ATOM 833 O O . SER A 1 106 ? 13.357 1.558 -19.011 1.00 78.56 106 SER A O 1
ATOM 835 N N . GLU A 1 107 ? 14.851 0.524 -20.305 1.00 84.00 107 GLU A N 1
ATOM 836 C CA . GLU A 1 107 ? 14.509 -0.825 -19.845 1.00 84.00 107 GLU A CA 1
ATOM 837 C C . GLU A 1 107 ? 14.920 -1.059 -18.390 1.00 84.00 107 GLU A C 1
ATOM 839 O O . GLU A 1 107 ? 14.127 -1.598 -17.616 1.00 84.00 107 GLU A O 1
ATOM 844 N N . GLN A 1 108 ? 16.112 -0.606 -17.993 1.00 84.69 108 GLN A N 1
ATOM 845 C CA . GLN A 1 108 ? 16.558 -0.658 -16.599 1.00 84.69 108 GLN A CA 1
ATOM 846 C C . GLN A 1 108 ? 15.642 0.159 -15.686 1.00 84.69 108 GLN A C 1
ATOM 848 O O . GLN A 1 108 ? 15.244 -0.320 -14.626 1.00 84.69 108 GLN A O 1
ATOM 853 N N . GLU A 1 109 ? 15.253 1.359 -16.110 1.00 80.56 109 GLU A N 1
ATOM 854 C CA . GLU A 1 109 ? 14.322 2.210 -15.371 1.00 80.56 109 GLU A CA 1
ATOM 855 C C . GLU A 1 109 ? 12.941 1.554 -15.233 1.00 80.56 109 GLU A C 1
ATOM 857 O O . GLU A 1 109 ? 12.391 1.487 -14.133 1.00 80.56 109 GLU A O 1
ATOM 862 N N . LYS A 1 110 ? 12.402 0.975 -16.314 1.00 78.69 110 LYS A N 1
ATOM 863 C CA . LYS A 1 110 ? 11.146 0.206 -16.270 1.00 78.69 110 LYS A CA 1
ATOM 864 C C . LYS A 1 110 ? 11.230 -0.972 -15.305 1.00 78.69 110 LYS A C 1
ATOM 866 O O . LYS A 1 110 ? 10.264 -1.244 -14.594 1.00 78.69 110 LYS A O 1
ATOM 871 N N . GLU A 1 111 ? 12.357 -1.674 -15.273 1.00 85.12 111 GLU A N 1
ATOM 872 C CA . GLU A 1 111 ? 12.563 -2.801 -14.366 1.00 85.12 111 GLU A CA 1
ATOM 873 C C . GLU A 1 111 ? 12.664 -2.351 -12.903 1.00 85.12 111 GLU A C 1
ATOM 875 O O . GLU A 1 111 ? 12.062 -2.969 -12.024 1.00 85.12 111 GLU A O 1
ATOM 880 N N . LEU A 1 112 ? 13.349 -1.238 -12.628 1.00 81.88 112 LEU A N 1
ATOM 881 C CA . LEU A 1 112 ? 13.383 -0.631 -11.295 1.00 81.88 112 LEU A CA 1
ATOM 882 C C . LEU A 1 112 ? 11.983 -0.219 -10.830 1.00 81.88 112 LEU A C 1
ATOM 884 O O . LEU A 1 112 ? 11.588 -0.558 -9.715 1.00 81.88 112 LEU A O 1
ATOM 888 N N . LEU A 1 113 ? 11.204 0.431 -11.697 1.00 79.56 113 LEU A N 1
ATOM 889 C CA . LEU A 1 113 ? 9.823 0.815 -11.401 1.00 79.56 113 LEU A CA 1
ATOM 890 C C . LEU A 1 113 ? 8.932 -0.407 -11.138 1.00 79.56 113 LEU A C 1
ATOM 892 O O . LEU A 1 113 ? 8.130 -0.389 -10.205 1.00 79.56 113 LEU A O 1
ATOM 896 N N . ARG A 1 114 ? 9.091 -1.496 -11.904 1.00 79.06 114 ARG A N 1
ATOM 897 C CA . ARG A 1 114 ? 8.379 -2.762 -11.652 1.00 79.06 114 ARG A CA 1
ATOM 898 C C . ARG A 1 114 ? 8.742 -3.365 -10.302 1.00 79.06 114 ARG A C 1
ATOM 900 O O . ARG A 1 114 ? 7.843 -3.766 -9.567 1.00 79.06 114 ARG A O 1
ATOM 907 N N . LYS A 1 115 ? 10.031 -3.404 -9.957 1.00 79.81 115 LYS A N 1
ATOM 908 C CA . LYS A 1 115 ? 10.497 -3.899 -8.653 1.00 79.81 115 LYS A CA 1
ATOM 909 C C . LYS A 1 115 ? 9.964 -3.053 -7.506 1.00 79.81 115 LYS A C 1
ATOM 911 O O . LYS A 1 115 ? 9.504 -3.609 -6.514 1.00 79.81 115 LYS A O 1
ATOM 916 N N . GLN A 1 116 ? 9.968 -1.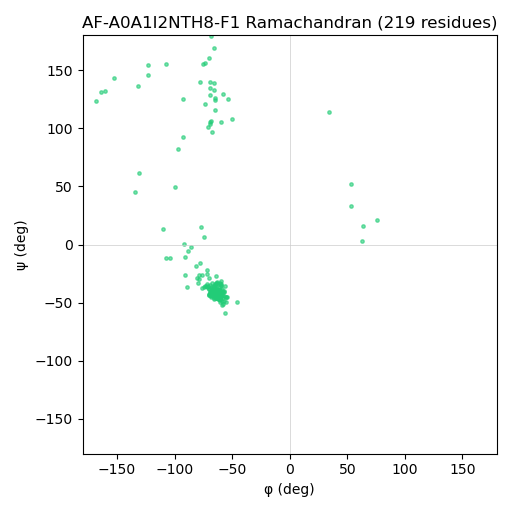730 -7.653 1.00 75.00 116 GLN A N 1
ATOM 917 C CA . GLN A 1 116 ? 9.403 -0.823 -6.659 1.00 75.00 116 GLN A CA 1
ATOM 918 C C . GLN A 1 116 ? 7.895 -1.045 -6.498 1.00 75.00 116 GLN A C 1
ATOM 920 O O . GLN A 1 116 ? 7.423 -1.177 -5.373 1.00 75.00 116 GLN A O 1
ATOM 925 N N . ALA A 1 117 ? 7.150 -1.167 -7.600 1.00 67.69 117 ALA A N 1
ATOM 926 C CA . ALA A 1 117 ? 5.721 -1.463 -7.561 1.00 67.69 117 ALA A CA 1
ATOM 927 C C . ALA A 1 117 ? 5.432 -2.811 -6.882 1.00 67.69 117 ALA A C 1
ATOM 929 O O . ALA A 1 117 ? 4.547 -2.879 -6.034 1.00 67.69 117 ALA A O 1
ATOM 930 N N . ALA A 1 118 ? 6.198 -3.859 -7.202 1.00 68.25 118 ALA A N 1
ATOM 931 C CA . ALA A 1 118 ? 6.076 -5.169 -6.567 1.00 68.25 118 ALA A CA 1
ATOM 932 C C . ALA A 1 118 ? 6.394 -5.112 -5.066 1.00 68.25 118 ALA A C 1
ATOM 934 O O . ALA A 1 118 ? 5.641 -5.661 -4.270 1.00 68.25 118 ALA A O 1
ATOM 935 N N . HIS A 1 119 ? 7.445 -4.391 -4.667 1.00 68.69 119 HIS A N 1
ATOM 936 C CA . HIS A 1 119 ? 7.793 -4.187 -3.261 1.00 68.69 119 HIS A CA 1
ATOM 937 C C . HIS A 1 119 ? 6.695 -3.425 -2.505 1.00 68.69 119 HIS A C 1
ATOM 939 O O . HIS A 1 119 ? 6.326 -3.807 -1.400 1.00 68.69 119 HIS A O 1
ATOM 945 N N . THR A 1 120 ? 6.124 -2.372 -3.099 1.00 67.31 120 THR A N 1
ATOM 946 C CA . THR A 1 120 ? 4.978 -1.656 -2.518 1.00 67.31 120 THR A CA 1
ATOM 947 C C . THR A 1 120 ? 3.752 -2.557 -2.400 1.00 67.31 120 THR A C 1
ATOM 949 O O . THR A 1 120 ? 3.054 -2.510 -1.392 1.00 67.31 120 THR A O 1
ATOM 952 N N . LEU A 1 121 ? 3.483 -3.384 -3.413 1.00 65.31 121 LEU A N 1
ATOM 953 C CA . LEU A 1 121 ? 2.377 -4.336 -3.392 1.00 65.31 121 LEU A CA 1
ATOM 954 C C . LEU A 1 121 ? 2.578 -5.378 -2.285 1.00 65.31 121 LEU A C 1
ATOM 956 O O . LEU A 1 121 ? 1.648 -5.669 -1.545 1.00 65.31 121 LEU A O 1
ATOM 960 N N . GLN A 1 122 ? 3.797 -5.899 -2.150 1.00 65.88 122 GLN A N 1
ATOM 961 C CA . GLN A 1 122 ? 4.150 -6.891 -1.143 1.00 65.88 122 GLN A CA 1
ATOM 962 C C . GLN A 1 122 ? 4.079 -6.321 0.274 1.00 65.88 122 GLN A C 1
ATOM 964 O O . GLN A 1 122 ? 3.446 -6.937 1.120 1.00 65.88 122 GLN A O 1
ATOM 969 N N . GLY A 1 123 ? 4.586 -5.105 0.502 1.00 67.25 123 GLY A N 1
ATOM 970 C CA . GLY A 1 123 ? 4.411 -4.412 1.781 1.00 67.25 123 GLY A CA 1
ATOM 971 C C . GLY A 1 123 ? 2.934 -4.238 2.150 1.00 67.25 123 GLY A C 1
ATOM 972 O O . GLY A 1 123 ? 2.547 -4.521 3.278 1.00 67.25 123 GLY A O 1
ATOM 973 N N . LYS A 1 124 ? 2.079 -3.894 1.176 1.00 68.25 124 LYS A N 1
ATOM 974 C CA . LYS A 1 124 ? 0.624 -3.833 1.393 1.00 68.25 124 LYS A CA 1
ATOM 975 C C . LYS A 1 124 ? 0.010 -5.195 1.718 1.00 68.25 124 LYS A C 1
ATOM 977 O O . LYS A 1 124 ? -0.908 -5.254 2.529 1.00 68.25 124 LYS A O 1
ATOM 982 N N . TYR A 1 125 ? 0.471 -6.277 1.090 1.00 66.75 125 TYR A N 1
ATOM 983 C CA . TYR A 1 125 ? -0.003 -7.627 1.405 1.00 66.75 125 TYR A CA 1
ATOM 984 C C . TYR A 1 125 ? 0.436 -8.090 2.793 1.00 66.75 125 TYR A C 1
ATOM 986 O O . TYR A 1 125 ? -0.353 -8.745 3.469 1.00 66.75 125 TYR A O 1
ATOM 994 N N . ASP A 1 126 ? 1.643 -7.731 3.228 1.00 73.75 126 ASP A N 1
ATOM 995 C CA . ASP A 1 126 ? 2.141 -8.053 4.565 1.00 73.75 126 ASP A CA 1
ATOM 996 C C . ASP A 1 126 ? 1.356 -7.279 5.642 1.00 73.75 126 ASP A C 1
ATOM 998 O O . ASP A 1 126 ? 0.884 -7.880 6.611 1.00 73.75 126 ASP A O 1
ATOM 1002 N N . GLU A 1 127 ? 1.105 -5.979 5.427 1.00 72.00 127 GLU A N 1
ATOM 1003 C CA . GLU A 1 127 ? 0.238 -5.149 6.284 1.00 72.00 127 GLU A CA 1
ATOM 1004 C C . GLU A 1 127 ? -1.203 -5.698 6.345 1.00 72.00 127 GLU A C 1
ATOM 1006 O O . GLU A 1 127 ? -1.779 -5.860 7.425 1.00 72.00 127 GLU A O 1
ATOM 1011 N N . LEU A 1 128 ? -1.778 -6.078 5.198 1.00 82.94 128 LEU A N 1
ATOM 1012 C CA . LEU A 1 128 ? -3.092 -6.732 5.130 1.00 82.94 128 LEU A CA 1
ATOM 1013 C C . LEU A 1 128 ? -3.098 -8.108 5.807 1.00 82.94 128 LEU A C 1
ATOM 1015 O O . LEU A 1 128 ? -4.110 -8.492 6.394 1.00 82.94 128 LEU A O 1
ATOM 1019 N N . GLY A 1 129 ? -1.993 -8.852 5.740 1.00 84.75 129 GLY A N 1
ATOM 1020 C CA . GLY A 1 129 ? -1.821 -10.138 6.409 1.00 84.75 129 GLY A CA 1
ATOM 1021 C C . GLY A 1 129 ? -1.882 -9.995 7.928 1.00 84.75 129 GLY A C 1
ATOM 1022 O O . GLY A 1 129 ? -2.622 -10.729 8.588 1.00 84.75 129 GLY A O 1
ATOM 1023 N N . GLN A 1 130 ? -1.184 -9.001 8.485 1.00 86.12 130 GLN A N 1
ATOM 1024 C CA . GLN A 1 130 ? -1.287 -8.661 9.906 1.00 86.12 130 GLN A CA 1
ATOM 1025 C C . GLN A 1 130 ? -2.718 -8.249 10.277 1.00 86.12 130 GLN A C 1
ATOM 1027 O O . GLN A 1 130 ? -3.283 -8.787 11.233 1.00 86.12 130 GLN A O 1
ATOM 1032 N N . GLY A 1 131 ? -3.338 -7.367 9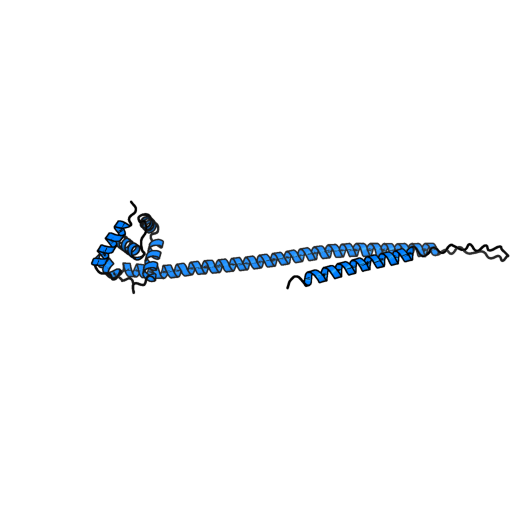.488 1.00 89.19 131 GLY A N 1
ATOM 1033 C CA . GLY A 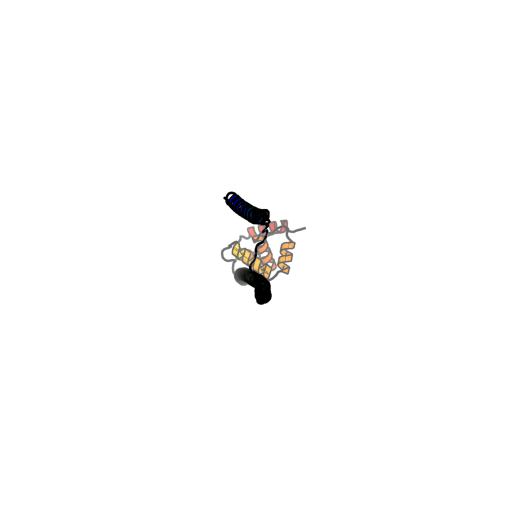1 131 ? -4.726 -6.949 9.692 1.00 89.19 131 GLY A CA 1
ATOM 1034 C C . GLY A 1 131 ? -5.720 -8.115 9.677 1.00 89.19 131 GLY A C 1
ATOM 1035 O O . GLY A 1 131 ? -6.595 -8.190 10.543 1.00 89.19 131 GLY A O 1
ATOM 1036 N N . LYS A 1 132 ? -5.536 -9.082 8.769 1.00 91.06 132 LYS A N 1
ATOM 1037 C CA . LYS A 1 132 ? -6.332 -10.315 8.700 1.00 91.06 132 LYS A CA 1
ATOM 1038 C C . LYS A 1 132 ? -6.216 -11.142 9.977 1.00 91.06 132 LYS A C 1
ATOM 1040 O O . LYS A 1 132 ? -7.235 -11.535 10.540 1.00 91.06 132 LYS A O 1
ATOM 1045 N N . HIS A 1 133 ? -4.995 -11.387 10.453 1.00 89.88 133 HIS A N 1
ATOM 1046 C CA . HIS A 1 133 ? -4.774 -12.155 11.680 1.00 89.88 133 HIS A CA 1
ATOM 1047 C C . HIS A 1 133 ? -5.403 -11.485 12.906 1.00 89.88 133 HIS A C 1
ATOM 1049 O O . HIS A 1 133 ? -5.983 -12.164 13.756 1.00 89.88 133 HIS A O 1
ATOM 1055 N N . ILE A 1 134 ? -5.328 -10.154 12.992 1.00 90.38 134 ILE A N 1
ATOM 1056 C CA . ILE A 1 134 ? -5.973 -9.391 14.066 1.00 90.38 134 ILE A CA 1
ATOM 1057 C C . ILE A 1 134 ? -7.493 -9.503 13.952 1.00 90.38 134 ILE A C 1
ATOM 1059 O O . ILE A 1 134 ? -8.156 -9.781 14.950 1.00 90.38 134 ILE A O 1
ATOM 1063 N N . TYR A 1 135 ? -8.046 -9.340 12.750 1.00 92.31 135 TYR A N 1
ATOM 1064 C CA . TYR A 1 135 ? -9.478 -9.476 12.504 1.00 92.31 135 TYR A CA 1
ATOM 1065 C C . TYR A 1 135 ? -9.998 -10.855 12.917 1.00 92.31 135 TYR A C 1
ATOM 1067 O O . TYR A 1 135 ? -10.939 -10.943 13.703 1.00 92.31 135 TYR A O 1
ATOM 1075 N N . GLU A 1 136 ? -9.354 -11.931 12.462 1.00 91.62 136 GLU A N 1
ATOM 1076 C CA . GLU A 1 136 ? -9.716 -13.309 12.815 1.00 91.62 136 GLU A CA 1
ATOM 1077 C C . GLU A 1 136 ? -9.606 -13.560 14.324 1.00 91.62 136 GLU A C 1
ATOM 1079 O O . GLU A 1 136 ? -10.503 -14.164 14.913 1.00 91.62 136 GLU A O 1
ATOM 1084 N N . SER A 1 137 ? -8.558 -13.038 14.971 1.00 90.44 137 SER A N 1
ATOM 1085 C CA . SER A 1 137 ? -8.409 -13.095 16.428 1.00 90.44 137 SER A CA 1
ATOM 1086 C C . SER A 1 137 ? -9.581 -12.411 17.134 1.00 90.44 137 SER A C 1
ATOM 1088 O O . SER A 1 137 ? -10.187 -13.008 18.018 1.00 90.44 137 SER A O 1
ATOM 1090 N N . VAL A 1 138 ? -9.959 -11.194 16.725 1.00 91.44 138 VAL A N 1
ATOM 1091 C CA . VAL A 1 138 ? -11.102 -10.466 17.303 1.00 91.44 138 VAL A CA 1
ATOM 1092 C C . VAL A 1 138 ? -12.413 -11.225 17.072 1.00 91.44 138 VAL A C 1
ATOM 1094 O O . VAL A 1 138 ? -13.197 -11.363 18.012 1.00 91.44 138 VAL A O 1
ATOM 1097 N N . MET A 1 139 ? -12.630 -11.777 15.872 1.00 91.25 139 MET A N 1
ATOM 1098 C CA . MET A 1 139 ? -13.829 -12.567 15.556 1.00 91.25 139 MET A CA 1
ATOM 1099 C C . MET A 1 139 ? -13.914 -13.854 16.383 1.00 91.25 139 MET A C 1
ATOM 1101 O O . MET A 1 139 ? -15.002 -14.252 16.788 1.00 91.25 139 MET A O 1
ATOM 1105 N N . ALA A 1 140 ? -12.778 -14.474 16.711 1.00 90.44 140 ALA A N 1
ATOM 1106 C CA . ALA A 1 140 ? -12.704 -15.627 17.610 1.00 90.44 140 ALA A CA 1
ATOM 1107 C C . ALA A 1 140 ? -12.894 -15.261 19.097 1.00 90.44 140 ALA A C 1
ATOM 1109 O O . ALA A 1 140 ? -12.708 -16.098 19.982 1.00 90.44 140 ALA A O 1
ATOM 1110 N N . GLY A 1 141 ? -13.228 -14.005 19.402 1.00 84.69 141 GLY A N 1
ATOM 1111 C CA . GLY A 1 141 ? -13.336 -13.515 20.765 1.00 84.69 141 GLY A CA 1
ATOM 1112 C C . GLY A 1 141 ? -11.975 -13.264 21.410 1.00 84.69 141 GLY A C 1
ATOM 1113 O O . GLY A 1 141 ? -11.891 -13.206 22.632 1.00 84.69 141 GLY A O 1
ATOM 1114 N N . GLY A 1 142 ? -10.912 -13.082 20.640 1.00 83.44 142 GLY A N 1
ATOM 1115 C CA . GLY A 1 142 ? -9.640 -12.549 21.112 1.00 83.44 142 GLY A CA 1
ATOM 1116 C C . GLY A 1 142 ? -9.735 -11.071 21.500 1.00 83.44 142 GLY A C 1
ATOM 1117 O O . GLY A 1 142 ? -10.786 -10.433 21.424 1.00 83.44 142 GLY A O 1
ATOM 1118 N N . GLN A 1 143 ? -8.617 -10.521 21.957 1.00 79.94 143 GLN A N 1
ATOM 1119 C CA . GLN A 1 143 ? -8.457 -9.086 22.190 1.00 79.94 143 GLN A CA 1
ATOM 1120 C C . GLN A 1 143 ? -7.538 -8.514 21.112 1.00 79.94 143 GLN A C 1
ATOM 1122 O O . GLN A 1 143 ? -6.695 -9.238 20.574 1.00 79.94 143 GLN A O 1
ATOM 1127 N N . MET A 1 144 ? -7.652 -7.215 20.836 1.00 72.94 144 MET A N 1
ATOM 1128 C CA . MET A 1 144 ? -6.601 -6.507 20.104 1.00 72.94 144 MET A CA 1
ATOM 1129 C C . MET A 1 144 ? -5.372 -6.452 21.010 1.00 72.94 144 MET A C 1
ATOM 1131 O O . MET A 1 144 ? -5.303 -5.667 21.957 1.00 72.94 144 MET A O 1
ATOM 1135 N N . LYS A 1 145 ? -4.455 -7.395 20.790 1.00 54.25 145 LYS A N 1
ATOM 1136 C CA . LYS A 1 145 ? -3.267 -7.633 21.611 1.00 54.25 145 LYS A CA 1
ATOM 1137 C C . LYS A 1 145 ? -2.494 -6.307 21.743 1.00 54.25 145 LYS A C 1
ATOM 1139 O O . LYS A 1 145 ? -2.198 -5.666 20.753 1.00 54.25 145 LYS A O 1
ATOM 1144 N N . ASN A 1 146 ? -2.222 -5.865 22.969 1.00 56.59 146 ASN A N 1
ATOM 1145 C CA . ASN A 1 146 ? -1.416 -4.680 23.313 1.00 56.59 146 ASN A CA 1
ATOM 1146 C C . ASN A 1 146 ? -1.873 -3.267 22.880 1.00 56.59 146 ASN A C 1
ATOM 1148 O O . ASN A 1 146 ? -1.175 -2.323 23.242 1.00 56.59 146 ASN A O 1
ATOM 1152 N N . ILE A 1 147 ? -3.032 -3.059 22.236 1.00 59.69 147 ILE A N 1
ATOM 1153 C CA . ILE A 1 147 ? -3.588 -1.702 21.988 1.00 59.69 147 ILE A CA 1
ATOM 1154 C C . ILE A 1 147 ? -2.567 -0.768 21.296 1.00 59.69 147 ILE A C 1
ATOM 1156 O O . ILE A 1 147 ? -2.508 0.434 21.563 1.00 59.69 147 ILE A O 1
ATOM 1160 N N . SER A 1 148 ? -1.713 -1.319 20.437 1.00 78.12 148 SER A N 1
ATOM 1161 C CA . SER A 1 148 ? -0.865 -0.492 19.590 1.00 78.12 148 SER A CA 1
ATOM 1162 C C . SER A 1 148 ? -1.769 0.208 18.569 1.00 78.12 148 SER A C 1
ATOM 1164 O O . SER A 1 148 ? -2.750 -0.363 18.083 1.00 78.12 148 SER A O 1
ATOM 1166 N N . VAL A 1 149 ? -1.482 1.482 18.296 1.00 85.56 149 VAL A N 1
ATOM 1167 C CA . VAL A 1 149 ? -2.231 2.259 17.297 1.00 85.56 149 VAL A CA 1
ATOM 1168 C C . VAL A 1 149 ? -2.114 1.580 15.930 1.00 85.56 149 VAL A C 1
ATOM 1170 O O . VAL A 1 149 ? -3.062 1.593 15.153 1.00 85.56 149 VAL A O 1
ATOM 1173 N N . GLU A 1 150 ? -0.984 0.923 15.681 1.00 86.81 150 GLU A N 1
ATOM 1174 C CA . GLU A 1 150 ? -0.675 0.161 14.477 1.00 86.81 150 GLU A CA 1
ATOM 1175 C C . GLU A 1 150 ? -1.545 -1.101 14.337 1.00 86.81 150 GLU A C 1
ATOM 1177 O O . GLU A 1 150 ? -2.081 -1.352 13.258 1.00 86.81 150 GLU A O 1
ATOM 1182 N N . ASP A 1 151 ? -1.759 -1.865 15.414 1.00 87.06 151 ASP A N 1
ATOM 1183 C CA . ASP A 1 151 ? -2.644 -3.044 15.390 1.00 87.06 151 ASP A CA 1
ATOM 1184 C C . ASP A 1 151 ? -4.114 -2.645 15.174 1.00 87.06 151 ASP A C 1
ATOM 1186 O O . ASP A 1 151 ? -4.856 -3.294 14.431 1.00 87.06 151 ASP A O 1
ATOM 1190 N N . GLU A 1 152 ? -4.538 -1.543 15.800 1.00 90.69 152 GLU A N 1
ATOM 1191 C CA . GLU A 1 152 ? -5.877 -0.987 15.606 1.00 90.69 152 GLU A CA 1
ATOM 1192 C C . GLU A 1 152 ? -6.072 -0.481 14.167 1.00 90.69 152 GLU A C 1
ATOM 1194 O O . GLU A 1 152 ? -7.112 -0.738 13.559 1.00 90.69 152 GLU A O 1
ATOM 1199 N N . GLN A 1 153 ? -5.060 0.178 13.599 1.00 91.50 153 GLN A N 1
ATOM 1200 C CA . GLN A 1 153 ? -5.066 0.634 12.209 1.00 91.50 153 GLN A CA 1
ATOM 1201 C C . GLN A 1 153 ? -5.117 -0.553 11.240 1.00 91.50 153 GLN A C 1
ATOM 1203 O O . GLN A 1 153 ? -5.971 -0.577 10.361 1.00 91.50 153 GLN A O 1
ATOM 1208 N N . SER A 1 154 ? -4.300 -1.584 11.471 1.00 90.56 154 SER A N 1
ATOM 1209 C CA . SER A 1 154 ? -4.264 -2.805 10.653 1.00 90.56 154 SER A CA 1
ATOM 1210 C C . SER A 1 154 ? -5.618 -3.520 10.621 1.00 90.56 154 SER A C 1
ATOM 1212 O O . SER A 1 154 ? -6.045 -4.019 9.578 1.00 90.56 154 SER A O 1
ATOM 1214 N N . PHE A 1 155 ? -6.337 -3.547 11.748 1.00 92.50 155 PHE A N 1
ATOM 1215 C CA . PHE A 1 155 ? -7.703 -4.069 11.795 1.00 92.50 155 PHE A CA 1
ATOM 1216 C C . PHE A 1 155 ? -8.671 -3.249 10.937 1.00 92.50 155 PHE A C 1
ATOM 1218 O O . PHE A 1 155 ? -9.464 -3.823 10.189 1.00 92.50 155 PHE A O 1
ATOM 1225 N N . VAL A 1 156 ? -8.621 -1.916 11.041 1.00 93.69 156 VAL A N 1
ATOM 1226 C CA . VAL A 1 156 ? -9.487 -1.029 10.253 1.00 93.69 156 VAL A CA 1
ATOM 1227 C C . VAL A 1 156 ? -9.172 -1.134 8.764 1.00 93.69 156 VAL A C 1
ATOM 1229 O O . VAL A 1 156 ? -10.102 -1.208 7.964 1.00 93.69 156 VAL A O 1
ATOM 1232 N N . ASP A 1 157 ? -7.898 -1.216 8.390 1.00 92.38 157 ASP A N 1
ATOM 1233 C CA . ASP A 1 157 ? -7.470 -1.344 6.996 1.00 92.38 157 ASP A CA 1
ATOM 1234 C C . ASP A 1 157 ? -7.917 -2.678 6.393 1.00 92.38 157 ASP A C 1
ATOM 1236 O O . ASP A 1 157 ? -8.454 -2.713 5.283 1.00 92.38 157 ASP A O 1
ATOM 1240 N N . TYR A 1 158 ? -7.796 -3.776 7.144 1.00 93.25 158 TYR A N 1
ATOM 1241 C CA . TYR A 1 158 ? -8.331 -5.062 6.707 1.00 93.25 158 TYR A CA 1
ATOM 1242 C C . TYR A 1 158 ? -9.863 -5.056 6.610 1.00 93.25 158 TYR A C 1
ATOM 1244 O O . TYR A 1 158 ? -10.427 -5.620 5.668 1.00 93.25 158 TYR A O 1
ATOM 1252 N N . TYR A 1 159 ? -10.563 -4.396 7.539 1.00 93.50 159 TYR A N 1
ATOM 1253 C CA . TYR A 1 159 ? -12.014 -4.226 7.442 1.00 93.50 159 TYR A CA 1
ATOM 1254 C C . TYR A 1 159 ? -12.403 -3.413 6.199 1.00 93.50 159 TYR A C 1
ATOM 1256 O O . TYR A 1 159 ? -13.280 -3.832 5.450 1.00 93.50 159 TYR A O 1
ATOM 1264 N N . ALA A 1 160 ? -11.713 -2.305 5.922 1.00 92.19 160 ALA A N 1
ATOM 1265 C CA . ALA A 1 160 ? -11.935 -1.483 4.734 1.00 92.19 160 ALA A CA 1
ATOM 1266 C C . ALA A 1 160 ? -11.670 -2.250 3.429 1.00 92.19 160 ALA A C 1
ATOM 1268 O O . ALA A 1 160 ? -12.384 -2.066 2.445 1.00 92.19 160 ALA A O 1
ATOM 1269 N N . PHE A 1 161 ? -10.670 -3.133 3.427 1.00 90.19 161 PHE A N 1
ATOM 1270 C CA . PHE A 1 161 ? -10.369 -4.007 2.297 1.00 90.19 161 PHE A CA 1
ATOM 1271 C C . PHE A 1 161 ? -11.429 -5.101 2.091 1.00 90.19 161 PHE A C 1
ATOM 1273 O O . PHE A 1 161 ? -11.827 -5.366 0.960 1.00 90.19 161 PHE A O 1
ATOM 1280 N N . SER A 1 162 ? -11.890 -5.737 3.172 1.00 88.31 162 SER A N 1
ATOM 1281 C CA . SER A 1 162 ? -12.851 -6.850 3.114 1.00 88.31 162 SER A CA 1
ATOM 1282 C C . SER A 1 162 ? -14.310 -6.405 2.950 1.00 88.31 162 SER A C 1
ATOM 1284 O O . SER A 1 162 ? -15.093 -7.129 2.341 1.00 88.31 162 SER A O 1
ATOM 1286 N N . HIS A 1 163 ? -14.667 -5.217 3.447 1.00 92.25 163 HIS A N 1
ATOM 1287 C CA . HIS A 1 163 ? -16.021 -4.650 3.432 1.00 92.25 163 HIS A CA 1
ATOM 1288 C C . HIS A 1 163 ? -16.013 -3.202 2.897 1.00 92.25 163 HIS A C 1
ATOM 1290 O O . HIS A 1 163 ? -16.389 -2.262 3.609 1.00 92.25 163 HIS A O 1
ATOM 1296 N N . PRO A 1 164 ? -15.588 -2.981 1.637 1.00 89.69 164 PRO A N 1
ATOM 1297 C CA . PRO A 1 164 ? -15.356 -1.638 1.106 1.00 89.69 164 PRO A CA 1
ATOM 1298 C C . PRO A 1 164 ? -16.621 -0.777 1.085 1.00 89.69 164 PRO A C 1
ATOM 1300 O O . PRO A 1 164 ? -16.566 0.406 1.414 1.00 89.69 164 PRO A O 1
ATOM 1303 N N . ASP A 1 165 ? -17.778 -1.352 0.754 1.00 91.62 165 ASP A N 1
ATOM 1304 C CA . ASP A 1 165 ? -19.037 -0.605 0.694 1.00 91.62 165 ASP A CA 1
ATOM 1305 C C . ASP A 1 165 ? -19.516 -0.152 2.080 1.00 91.62 165 ASP A C 1
ATOM 1307 O O . ASP A 1 165 ? -19.972 0.984 2.239 1.00 91.62 165 ASP A O 1
ATOM 1311 N N . ASP A 1 166 ? -19.393 -1.014 3.094 1.00 92.88 166 ASP A N 1
ATOM 1312 C CA . ASP A 1 166 ? -19.733 -0.677 4.481 1.00 92.88 166 ASP A CA 1
ATOM 1313 C C . ASP A 1 166 ? -18.797 0.386 5.040 1.00 92.88 166 ASP A C 1
ATOM 1315 O O . ASP A 1 166 ? -19.254 1.353 5.655 1.00 92.88 166 ASP A O 1
ATOM 1319 N N . TYR A 1 167 ? -17.498 0.245 4.777 1.00 94.00 167 TYR A N 1
ATOM 1320 C CA . TYR A 1 167 ? -16.503 1.217 5.198 1.00 94.00 167 TYR A CA 1
ATOM 1321 C C . TYR A 1 167 ? -16.706 2.573 4.512 1.00 94.00 167 TYR A C 1
ATOM 1323 O O . TYR A 1 167 ? -16.681 3.610 5.174 1.00 94.00 167 TYR A O 1
ATOM 1331 N N . ASN A 1 168 ? -17.002 2.589 3.210 1.00 92.44 168 ASN A N 1
ATOM 1332 C CA . ASN A 1 168 ? -17.301 3.818 2.474 1.00 92.44 168 ASN A CA 1
ATOM 1333 C C . ASN A 1 168 ? -18.566 4.510 3.007 1.00 92.44 168 ASN A C 1
ATOM 1335 O O . ASN A 1 168 ? -18.576 5.728 3.219 1.00 92.44 168 ASN A O 1
ATOM 1339 N N . ARG A 1 169 ? -19.626 3.745 3.305 1.00 93.25 169 ARG A N 1
ATOM 1340 C CA . ARG A 1 169 ? -20.820 4.282 3.977 1.00 93.25 169 ARG A CA 1
ATOM 1341 C C . ARG A 1 169 ? -20.478 4.851 5.351 1.00 93.25 169 ARG A C 1
ATOM 1343 O O . ARG A 1 169 ? -20.900 5.968 5.658 1.00 93.25 169 ARG A O 1
ATOM 1350 N N . LEU A 1 170 ? -19.676 4.136 6.139 1.00 92.81 170 LEU A N 1
ATOM 1351 C CA . LEU A 1 170 ? -19.212 4.576 7.451 1.00 92.81 170 LEU A CA 1
ATOM 1352 C C . LEU A 1 170 ? -18.493 5.925 7.356 1.00 92.81 170 LEU A C 1
ATOM 1354 O O . LEU A 1 170 ? -18.958 6.893 7.947 1.00 92.81 170 LEU A O 1
ATOM 1358 N N . ILE A 1 171 ? -17.416 6.037 6.578 1.00 92.38 171 ILE A N 1
ATOM 1359 C CA . ILE A 1 171 ? -16.636 7.284 6.491 1.00 92.38 171 ILE A CA 1
ATOM 1360 C C . ILE A 1 171 ? -17.452 8.449 5.913 1.00 92.38 171 ILE A C 1
ATOM 1362 O O . ILE A 1 171 ? -17.261 9.592 6.324 1.00 92.38 171 ILE A O 1
ATOM 1366 N N . SER A 1 172 ? -18.396 8.177 5.003 1.00 91.94 172 SER A N 1
ATOM 1367 C CA . SER A 1 172 ? -19.247 9.218 4.411 1.00 91.94 172 SER A CA 1
ATOM 1368 C C . SER A 1 172 ? -20.282 9.780 5.395 1.00 91.94 172 SER A C 1
ATOM 1370 O O . SER A 1 172 ? -20.685 10.937 5.266 1.00 91.94 172 SER A O 1
ATOM 1372 N N . SER A 1 173 ? -20.669 8.997 6.409 1.00 91.88 173 SER A N 1
ATOM 1373 C CA . SER A 1 173 ? -21.702 9.356 7.391 1.00 91.88 173 SER A CA 1
ATOM 1374 C C . SER A 1 173 ? -21.214 10.331 8.470 1.00 91.88 173 SER A C 1
ATOM 1376 O O . SER A 1 173 ? -22.027 10.946 9.163 1.00 91.88 173 SER A O 1
ATOM 1378 N N . TYR A 1 174 ? -19.899 10.504 8.633 1.00 91.62 174 TYR A N 1
ATOM 1379 C CA . TYR A 1 174 ? -19.315 11.309 9.711 1.00 91.62 174 TYR A CA 1
ATOM 1380 C C . TYR A 1 174 ? -18.420 12.430 9.170 1.00 91.62 174 TYR A C 1
ATOM 1382 O O . TYR A 1 174 ? -17.785 12.312 8.124 1.00 91.62 174 TYR A O 1
ATOM 1390 N N . SER A 1 175 ? -18.398 13.585 9.841 1.00 86.25 175 SER A N 1
ATOM 1391 C CA . SER A 1 175 ? -17.541 14.720 9.454 1.00 86.25 175 SER A CA 1
ATOM 1392 C C . SER A 1 175 ? -16.069 14.388 9.678 1.00 86.25 175 SER A C 1
ATOM 1394 O O . SER A 1 175 ? -15.246 14.612 8.794 1.00 86.25 175 SER A O 1
ATOM 1396 N N . SER A 1 176 ? -15.773 13.806 10.839 1.00 87.19 176 SER A N 1
ATOM 1397 C CA . SER A 1 176 ? -14.481 13.251 11.211 1.00 87.19 176 SER A CA 1
ATOM 1398 C C . SER A 1 176 ? -14.660 12.134 12.242 1.00 87.19 176 SER A C 1
ATOM 1400 O O . SER A 1 176 ? -15.520 12.195 13.126 1.00 87.19 176 SER A O 1
ATOM 1402 N N . LEU A 1 177 ? -13.830 11.098 12.140 1.00 89.56 177 LEU A N 1
ATOM 1403 C CA . LEU A 1 177 ? -13.726 10.032 13.131 1.00 89.56 177 LEU A CA 1
ATOM 1404 C C . LEU A 1 177 ? -12.252 9.812 13.455 1.00 89.56 177 LEU A C 1
ATOM 1406 O O . LEU A 1 177 ? -11.408 9.791 12.563 1.00 89.56 177 LEU A O 1
ATOM 1410 N N . SER A 1 178 ? -11.941 9.660 14.741 1.00 92.31 178 SER A N 1
ATOM 1411 C CA . SER A 1 178 ? -10.639 9.128 15.141 1.00 92.31 178 SER A CA 1
ATOM 1412 C C . SER A 1 178 ? -10.623 7.623 14.909 1.00 92.31 178 SER A C 1
ATOM 1414 O O . SER A 1 178 ? -11.678 6.992 14.992 1.00 92.31 178 SER A O 1
ATOM 1416 N N . LEU A 1 179 ? -9.430 7.047 14.733 1.00 93.19 179 LEU A N 1
ATOM 1417 C CA . LEU A 1 179 ? -9.240 5.602 14.589 1.00 93.19 179 LEU A CA 1
ATOM 1418 C C . LEU A 1 179 ? -10.040 4.814 15.638 1.00 93.19 179 LEU A C 1
ATOM 1420 O O . LEU A 1 179 ? -10.877 3.993 15.289 1.00 93.19 179 LEU A O 1
ATOM 1424 N N . ARG A 1 180 ? -9.923 5.195 16.917 1.00 93.44 180 ARG A N 1
ATOM 1425 C CA . ARG A 1 180 ? -10.669 4.571 18.023 1.00 93.44 180 ARG A CA 1
ATOM 1426 C C . ARG A 1 180 ? -12.189 4.590 17.871 1.00 93.44 180 ARG A C 1
ATOM 1428 O O . ARG A 1 180 ? -12.863 3.628 18.235 1.00 93.44 180 ARG A O 1
ATOM 1435 N N . HIS A 1 181 ? -12.752 5.691 17.382 1.00 94.12 181 HIS A N 1
ATOM 1436 C CA . HIS A 1 181 ? -14.192 5.772 17.155 1.00 94.12 181 HIS A CA 1
ATOM 1437 C C . HIS A 1 181 ? -14.606 4.974 15.916 1.00 94.12 181 HIS A C 1
ATOM 1439 O O . HIS A 1 181 ? -15.658 4.344 15.949 1.00 94.12 181 HIS A O 1
ATOM 1445 N N . THR A 1 182 ? -13.779 4.959 14.869 1.00 95.00 182 THR A N 1
ATOM 1446 C CA . THR A 1 182 ? -13.979 4.119 13.683 1.00 95.00 182 THR A CA 1
ATOM 1447 C C . THR A 1 182 ? -14.012 2.645 14.074 1.00 95.00 182 THR A C 1
ATOM 1449 O O . THR A 1 182 ? -15.010 1.980 13.810 1.00 95.00 182 THR A O 1
ATOM 1452 N N . THR A 1 183 ? -13.007 2.161 14.812 1.00 94.88 183 THR A N 1
ATOM 1453 C CA . THR A 1 183 ? -12.956 0.787 15.333 1.00 94.88 183 THR A CA 1
ATOM 1454 C C . THR A 1 183 ? -14.189 0.457 16.165 1.00 94.88 183 THR A C 1
ATOM 1456 O O . THR A 1 183 ? -14.803 -0.589 15.977 1.00 94.88 183 THR A O 1
ATOM 1459 N N . PHE A 1 184 ? -14.608 1.362 17.057 1.00 95.12 184 PHE A N 1
ATOM 1460 C CA . PHE A 1 184 ? -15.817 1.162 17.856 1.00 95.12 184 PHE A CA 1
ATOM 1461 C C . PHE A 1 184 ? -17.070 0.977 16.988 1.00 95.12 184 PHE A C 1
ATOM 1463 O O . PHE A 1 184 ? -17.887 0.107 17.282 1.00 95.12 184 PHE A O 1
ATOM 1470 N N . ILE A 1 185 ? -17.244 1.782 15.935 1.00 95.56 185 ILE A N 1
ATOM 1471 C CA . ILE A 1 185 ? -18.410 1.663 15.050 1.00 95.56 185 ILE A CA 1
ATOM 1472 C C . ILE A 1 185 ? -18.337 0.373 14.232 1.00 95.56 185 ILE A C 1
ATOM 1474 O O . ILE A 1 185 ? -19.344 -0.324 14.149 1.00 95.56 185 ILE A O 1
ATOM 1478 N N . ILE A 1 186 ? -17.159 0.017 13.714 1.00 96.00 186 ILE A N 1
ATOM 1479 C CA . ILE A 1 186 ? -16.941 -1.240 12.986 1.00 96.00 186 ILE A CA 1
ATOM 1480 C C . ILE A 1 186 ? -17.314 -2.435 13.867 1.00 96.00 186 ILE A C 1
ATOM 1482 O O . ILE A 1 186 ? -18.112 -3.273 13.463 1.00 96.00 186 ILE A O 1
ATOM 1486 N N . LEU A 1 187 ? -16.829 -2.485 15.112 1.00 95.19 187 LEU A N 1
ATOM 1487 C CA . LEU A 1 187 ? -17.188 -3.559 16.043 1.00 95.19 187 LEU A CA 1
ATOM 1488 C C . LEU A 1 187 ? -18.700 -3.606 16.321 1.00 95.19 187 LEU A C 1
ATOM 1490 O O . LEU A 1 187 ? -19.265 -4.679 16.491 1.00 95.19 187 LEU A O 1
ATOM 1494 N N . ARG A 1 188 ? -19.388 -2.459 16.333 1.00 94.75 188 ARG A N 1
ATOM 1495 C CA . ARG A 1 188 ? -20.855 -2.420 16.451 1.00 94.75 188 ARG A CA 1
ATOM 1496 C C . ARG A 1 188 ? -21.568 -2.912 15.191 1.00 94.75 188 ARG A C 1
ATOM 1498 O O . ARG A 1 188 ? -22.626 -3.515 15.329 1.00 94.75 188 ARG A O 1
ATOM 1505 N N . GLN A 1 189 ? -21.029 -2.642 14.002 1.00 94.44 189 GLN A N 1
ATOM 1506 C CA . GLN A 1 189 ? -21.552 -3.161 12.730 1.00 94.44 189 GLN A CA 1
ATOM 1507 C C . GLN A 1 189 ? -21.364 -4.675 12.622 1.00 94.44 189 GLN A C 1
ATOM 1509 O O . GLN A 1 189 ? -22.236 -5.355 12.102 1.00 94.44 189 GLN A O 1
ATOM 1514 N N . LEU A 1 190 ? -20.278 -5.196 13.193 1.00 93.75 190 LEU A N 1
ATOM 1515 C CA . LEU A 1 190 ? -20.015 -6.627 13.364 1.00 93.75 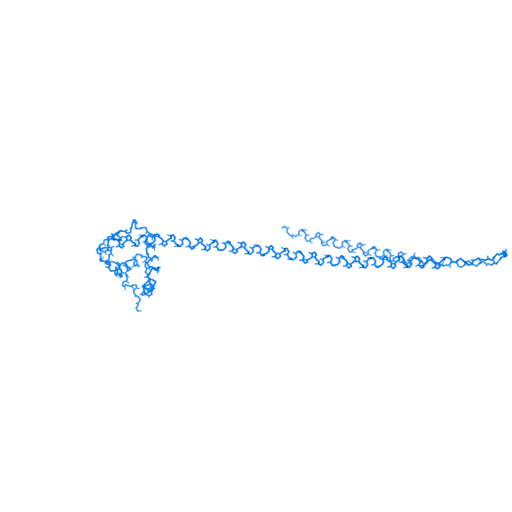190 LEU A CA 1
ATOM 1516 C C . LEU A 1 190 ? -20.810 -7.256 14.529 1.00 93.75 190 LEU A C 1
ATOM 1518 O O . LEU A 1 190 ? -20.482 -8.343 14.984 1.00 93.75 190 LEU A O 1
ATOM 1522 N N . GLU A 1 191 ? -21.834 -6.559 15.029 1.00 95.00 191 GLU A N 1
ATOM 1523 C CA . GLU A 1 191 ? -22.789 -7.029 16.041 1.00 95.00 191 GLU A CA 1
ATOM 1524 C C . GLU A 1 191 ? -22.215 -7.352 17.434 1.00 95.00 191 GLU A C 1
ATOM 1526 O O . GLU A 1 191 ? -22.912 -7.926 18.272 1.00 95.00 191 GLU A O 1
ATOM 1531 N N . PHE A 1 192 ? -21.000 -6.896 17.762 1.00 95.31 192 PHE A N 1
ATOM 1532 C CA . PHE A 1 192 ? -20.457 -7.084 19.109 1.00 95.31 192 PHE A CA 1
ATOM 1533 C C . PHE A 1 192 ? -21.246 -6.300 20.174 1.00 95.31 192 PHE A C 1
ATOM 1535 O O . PHE A 1 192 ? -21.613 -5.120 20.026 1.00 95.31 192 PHE A O 1
ATOM 1542 N N . SER A 1 193 ? -21.463 -6.954 21.315 1.00 94.75 193 SER A N 1
ATOM 1543 C CA . SER A 1 193 ? -22.072 -6.356 22.501 1.00 94.75 193 SER A CA 1
ATOM 1544 C C . SER A 1 193 ? -21.146 -5.337 23.169 1.00 94.75 193 SER A C 1
ATOM 1546 O O . SER A 1 193 ? -19.925 -5.358 23.017 1.00 94.75 193 SER A O 1
ATOM 1548 N N . ASP A 1 194 ? -21.713 -4.447 23.987 1.00 93.81 194 ASP A N 1
ATOM 1549 C CA . ASP A 1 194 ? -20.918 -3.448 24.712 1.00 93.81 194 ASP A CA 1
ATOM 1550 C C . ASP A 1 194 ? -19.882 -4.094 25.640 1.00 93.81 194 ASP A C 1
ATOM 1552 O O . ASP A 1 194 ? -18.798 -3.542 25.815 1.00 93.81 194 ASP A O 1
ATOM 1556 N N . SER A 1 195 ? -20.198 -5.241 26.246 1.00 92.75 195 SER A N 1
ATOM 1557 C CA . SER A 1 195 ? -19.272 -6.010 27.086 1.00 92.75 195 SER A CA 1
ATOM 1558 C C . SER A 1 195 ? -18.122 -6.611 26.283 1.00 92.75 195 SER A C 1
ATOM 1560 O O . SER A 1 195 ? -16.978 -6.592 26.736 1.00 92.75 195 SER A O 1
ATOM 1562 N N . GLU A 1 196 ? -18.395 -7.109 25.078 1.00 93.75 196 GLU A N 1
ATOM 1563 C CA . GLU A 1 196 ? -17.354 -7.647 24.202 1.00 93.75 196 GLU A CA 1
ATOM 1564 C C . GLU A 1 196 ? -16.454 -6.538 23.681 1.00 93.75 196 GLU A C 1
ATOM 1566 O O . GLU A 1 196 ? -15.238 -6.674 23.740 1.00 93.75 196 GLU A O 1
ATOM 1571 N N . ILE A 1 197 ? -17.021 -5.403 23.275 1.00 93.25 197 ILE A N 1
ATOM 1572 C CA . ILE A 1 197 ? -16.247 -4.247 22.814 1.00 93.25 197 ILE A CA 1
ATOM 1573 C C . ILE A 1 197 ? -15.355 -3.703 23.933 1.00 93.25 197 ILE A C 1
ATOM 1575 O O . ILE A 1 197 ? -14.197 -3.370 23.685 1.00 93.25 197 ILE A O 1
ATOM 1579 N N . GLN A 1 198 ? -15.849 -3.654 25.175 1.00 91.50 198 GLN A N 1
ATOM 1580 C CA . GLN A 1 198 ? -15.024 -3.301 26.339 1.00 91.50 198 GLN A CA 1
ATOM 1581 C C . GLN A 1 198 ? -13.826 -4.230 26.488 1.00 91.50 198 GLN A C 1
ATOM 1583 O O . GLN A 1 198 ? -12.711 -3.766 26.721 1.00 91.50 198 GLN A O 1
ATOM 1588 N N . ARG A 1 199 ? -14.051 -5.535 26.327 1.00 90.50 199 ARG A N 1
ATOM 1589 C CA . ARG A 1 199 ? -13.011 -6.554 26.435 1.00 90.50 199 ARG A CA 1
ATOM 1590 C C . ARG A 1 199 ? -12.018 -6.493 25.275 1.00 90.50 199 ARG A C 1
ATOM 1592 O O . ARG A 1 199 ? -10.823 -6.596 25.530 1.00 90.50 199 ARG A O 1
ATOM 1599 N N . ILE A 1 200 ? -12.494 -6.317 24.042 1.00 90.88 200 ILE A N 1
ATOM 1600 C CA . ILE A 1 200 ? -11.683 -6.246 22.815 1.00 90.88 200 ILE A CA 1
ATOM 1601 C C . ILE A 1 200 ? -10.788 -5.006 22.834 1.00 90.88 200 ILE A C 1
ATOM 1603 O O . ILE A 1 200 ? -9.597 -5.115 22.557 1.00 90.88 200 ILE A O 1
ATOM 1607 N N . LEU A 1 201 ? -11.355 -3.846 23.187 1.00 89.56 201 LEU A N 1
ATOM 1608 C CA . LEU A 1 201 ? -10.654 -2.558 23.198 1.00 89.56 201 LEU A CA 1
ATOM 1609 C C . LEU A 1 201 ? -9.941 -2.253 24.521 1.00 89.56 201 LEU A C 1
ATOM 1611 O O . LEU A 1 201 ? -9.266 -1.226 24.613 1.00 89.56 201 LEU A O 1
ATOM 1615 N N . PHE A 1 202 ? -10.123 -3.105 25.535 1.00 88.81 202 PHE A N 1
ATOM 1616 C CA . PHE A 1 202 ? -9.607 -2.937 26.894 1.00 88.81 202 PHE A CA 1
ATOM 1617 C C . PHE A 1 202 ? -9.995 -1.582 27.518 1.00 88.81 202 PHE A C 1
ATOM 1619 O O . PHE A 1 202 ? -9.161 -0.809 27.991 1.00 88.81 202 PHE A O 1
ATOM 1626 N N . VAL A 1 203 ? -11.292 -1.264 27.495 1.00 89.25 203 VAL A N 1
ATOM 1627 C CA . VAL A 1 203 ? -11.835 0.003 28.011 1.00 89.25 203 VAL A CA 1
ATOM 1628 C C . VAL A 1 203 ? -12.895 -0.215 29.084 1.00 89.25 203 VAL A C 1
ATOM 1630 O O . VAL A 1 203 ? -13.587 -1.228 29.112 1.00 89.25 203 VAL A O 1
ATOM 1633 N N . GLN A 1 204 ? -13.059 0.782 29.953 1.00 91.19 204 GLN A N 1
ATOM 1634 C CA . GLN A 1 204 ? -14.098 0.781 30.981 1.00 91.19 204 GLN A CA 1
ATOM 1635 C C . GLN A 1 204 ? -15.502 1.035 30.389 1.00 91.19 204 GLN A C 1
ATOM 1637 O O . GLN A 1 204 ? -15.625 1.720 29.366 1.00 91.19 204 GLN A O 1
ATOM 1642 N N . PRO A 1 205 ? -16.584 0.597 31.065 1.00 92.06 205 PRO A N 1
ATOM 1643 C CA . PRO A 1 205 ? -17.959 0.855 30.624 1.00 92.06 205 PRO A CA 1
ATOM 1644 C C . PRO A 1 205 ? -18.274 2.350 30.431 1.00 92.06 205 PRO A C 1
ATOM 1646 O O . PRO A 1 205 ? -18.996 2.743 29.512 1.00 92.06 205 PRO A O 1
ATOM 1649 N N . SER A 1 206 ? -17.701 3.211 31.279 1.00 93.81 206 SER A N 1
ATOM 1650 C CA . SER A 1 206 ? -17.825 4.672 31.190 1.00 93.81 206 SER A CA 1
ATOM 1651 C C . SER A 1 206 ? -17.283 5.225 29.863 1.00 93.81 206 SER A C 1
ATOM 1653 O O . SER A 1 206 ? -17.871 6.145 29.284 1.00 93.81 206 SER A O 1
ATOM 1655 N N . THR A 1 207 ? -16.211 4.628 29.337 1.00 92.94 207 THR A N 1
ATOM 1656 C CA . THR A 1 207 ? -15.584 5.005 28.066 1.00 92.94 207 THR A CA 1
ATOM 1657 C C . THR A 1 207 ? -16.493 4.698 26.876 1.00 92.94 207 THR A C 1
ATOM 1659 O O . THR A 1 207 ? -16.620 5.538 25.987 1.00 92.94 207 THR A O 1
ATOM 1662 N N . ILE A 1 208 ? -17.217 3.573 26.887 1.00 94.12 208 ILE A N 1
ATOM 1663 C CA . ILE A 1 208 ? -18.190 3.225 25.832 1.00 94.12 208 ILE A CA 1
ATOM 1664 C C . ILE A 1 208 ? -19.271 4.301 25.700 1.00 94.12 208 ILE A C 1
ATOM 1666 O O . ILE A 1 208 ? -19.612 4.741 24.597 1.00 94.12 208 ILE A O 1
ATOM 1670 N N . ARG A 1 209 ? -19.788 4.785 26.838 1.00 93.62 209 ARG A N 1
ATOM 1671 C CA . ARG A 1 209 ? -20.754 5.890 26.852 1.00 93.62 209 ARG A CA 1
ATOM 1672 C C . ARG A 1 209 ? -20.151 7.161 26.253 1.00 93.62 209 ARG A C 1
ATOM 1674 O O . ARG A 1 209 ? -20.835 7.868 25.513 1.00 93.62 209 ARG A O 1
ATOM 1681 N N . ASN A 1 210 ? -18.882 7.445 26.545 1.00 94.56 210 ASN A N 1
ATOM 1682 C CA . ASN A 1 210 ? -18.178 8.596 25.988 1.00 94.56 210 ASN A CA 1
ATOM 1683 C C . ASN A 1 210 ? -18.020 8.491 24.463 1.00 94.56 210 ASN A C 1
ATOM 1685 O O . ASN A 1 210 ? -18.341 9.452 23.761 1.00 94.56 210 ASN A O 1
ATOM 1689 N N . TYR A 1 211 ? -17.619 7.322 23.951 1.00 94.50 211 TYR A N 1
ATOM 1690 C CA . TYR A 1 211 ? -17.512 7.064 22.513 1.00 94.50 211 TYR A CA 1
ATOM 1691 C C . TYR A 1 211 ? -18.835 7.337 21.801 1.00 94.50 211 TYR A C 1
ATOM 1693 O O . TYR A 1 211 ? -18.862 8.138 20.870 1.00 94.50 211 TYR A O 1
ATOM 1701 N N . ARG A 1 212 ? -19.956 6.796 22.296 1.00 93.81 212 ARG A N 1
ATOM 1702 C CA . ARG A 1 212 ? -21.291 7.061 21.724 1.00 93.81 212 ARG A CA 1
ATOM 1703 C C . ARG A 1 212 ? -21.621 8.550 21.644 1.00 93.81 212 ARG A C 1
ATOM 1705 O O . ARG A 1 212 ? -22.114 9.017 20.620 1.00 93.81 212 ARG A O 1
ATOM 1712 N N . LEU A 1 213 ? -21.348 9.304 22.711 1.00 93.56 213 LEU A N 1
ATOM 1713 C CA . LEU A 1 213 ? -21.613 10.744 22.746 1.00 93.56 213 LEU A CA 1
ATOM 1714 C C . LEU A 1 213 ? -20.766 11.503 21.720 1.00 93.56 213 LEU A C 1
ATOM 1716 O O . LEU A 1 213 ? -21.291 12.371 21.024 1.00 93.56 213 LEU A O 1
ATOM 1720 N N . ARG A 1 214 ? -19.472 11.182 21.614 1.00 91.75 214 ARG A N 1
ATOM 1721 C CA . ARG A 1 214 ? -18.562 11.818 20.651 1.00 91.75 214 ARG A CA 1
ATOM 1722 C C . ARG A 1 214 ? -18.919 11.460 19.211 1.00 91.75 214 ARG A C 1
ATOM 1724 O O . ARG A 1 214 ? -18.980 12.351 18.373 1.00 91.75 214 ARG A O 1
ATOM 1731 N N . ILE A 1 215 ? -19.217 10.193 18.942 1.00 93.75 215 ILE A N 1
ATOM 1732 C CA . ILE A 1 215 ? -19.631 9.710 17.619 1.00 93.75 215 ILE A CA 1
ATOM 1733 C C . ILE A 1 215 ? -20.919 10.405 17.177 1.00 93.75 215 ILE A C 1
ATOM 1735 O O . ILE A 1 215 ? -20.974 10.951 16.081 1.00 93.75 215 ILE A O 1
ATOM 1739 N N . LYS A 1 216 ? -21.929 10.484 18.055 1.00 92.94 216 LYS A N 1
ATOM 1740 C CA . LYS A 1 216 ? -23.197 11.162 17.749 1.00 92.94 216 LYS A CA 1
ATOM 1741 C C . LYS A 1 216 ? -23.014 12.643 17.396 1.00 92.94 216 LYS A C 1
ATOM 1743 O O . LYS A 1 216 ? -23.757 13.156 16.568 1.00 92.94 216 LYS A O 1
ATOM 1748 N N . ARG A 1 217 ? -22.044 13.337 18.005 1.00 91.19 217 ARG A N 1
ATOM 1749 C CA . ARG A 1 217 ? -21.737 14.744 17.680 1.00 91.19 217 ARG A CA 1
ATOM 1750 C C . ARG A 1 217 ? -21.093 14.923 16.305 1.00 91.19 217 ARG A C 1
ATOM 1752 O O . ARG A 1 217 ? -21.270 15.981 15.718 1.00 91.19 217 ARG A O 1
ATOM 1759 N N . ASN A 1 218 ? -20.358 13.922 15.821 1.00 89.50 218 ASN A N 1
ATOM 1760 C CA . ASN A 1 218 ? -19.674 13.961 14.525 1.00 89.50 218 ASN A CA 1
ATOM 1761 C C . ASN A 1 218 ? -20.518 13.404 13.369 1.00 89.50 218 ASN A C 1
ATOM 1763 O O . ASN A 1 218 ? -20.041 13.359 12.236 1.00 89.50 218 ASN A O 1
ATOM 1767 N N . LEU A 1 219 ? -21.748 12.954 13.634 1.00 90.38 219 LEU A N 1
ATOM 1768 C CA . LEU A 1 219 ? -22.653 12.483 12.590 1.00 90.38 219 LEU A CA 1
ATOM 1769 C C . LEU A 1 219 ? -23.015 13.657 11.669 1.00 90.38 219 LEU A C 1
ATOM 1771 O O . LEU A 1 219 ? -23.449 14.708 12.155 1.00 90.38 219 LEU A O 1
ATOM 1775 N N . ARG A 1 220 ? -22.817 13.494 10.356 1.00 85.62 220 ARG A N 1
ATOM 1776 C CA . ARG A 1 220 ? -23.239 14.502 9.375 1.00 85.62 220 ARG A CA 1
ATOM 1777 C C . ARG A 1 220 ? -24.766 14.573 9.386 1.00 85.62 220 ARG A C 1
ATOM 1779 O O . ARG A 1 220 ? -25.434 13.542 9.425 1.00 85.62 220 ARG A O 1
ATOM 1786 N N . LYS A 1 221 ? -25.285 15.798 9.442 1.00 66.19 221 LYS A N 1
ATOM 1787 C CA . LYS A 1 221 ? -26.719 16.075 9.336 1.00 66.19 221 LYS A CA 1
ATOM 1788 C C . LYS A 1 221 ? -27.154 16.064 7.883 1.00 66.19 221 LYS A C 1
ATOM 1790 O O . LYS A 1 221 ? -26.336 16.513 7.050 1.00 66.19 221 LYS A O 1
#

Mean predicted aligned error: 19.19 Å

Foldseek 3Di:
DPPPVVVPVVVVVVVVVVVVVVVVCVVVVVVVPPPDPDDPPPDDDDDDDDDDDDPPCVVVVVVVVVVVVVVVVVVVVVVVVVVVVVVVVVVVVVVVVVVVVVVVVVVVVVVVVVVVVVVVVVVVVVLLVLLVVLLVCLVVLHALPPLDPSSLVSVLVNCCVVPVPVLVVVVVFFQDDDSVLSSVVVVVVVVDDLVSSCRRNVHDSVVNVVSVVVRVVGGDD

Secondary structure (DSSP, 8-state):
--SSSHHHHHHHHHHHHHHHHHHHHHHHHHHHS-----------------PPPP-TTHHHHHHHHHHHHHHHHHHHHHHHHHHHHHHHHHHHHHHHHHHHHHHHHHHHHHHHHHHHHHHHHHHHHHHHHHHHHHHHHHHTT---GGG-HHHHHHHHHHHHHHSHHHHHHHHHHBS---HHHHHHHHHHHTT--HHHHHHHHT--HHHHHHHHHHHHHTB--

Solvent-accessible surface area (backbone atoms only — not comparable to full-atom values): 12697 Å² total; per-residue (Å²): 137,80,72,70,66,67,61,54,58,57,52,53,55,51,53,53,53,55,51,54,52,51,50,51,51,51,54,52,51,56,69,68,65,72,78,72,82,83,78,80,77,84,77,78,84,82,90,80,94,74,87,83,76,82,78,84,55,62,68,56,54,53,51,51,50,53,52,52,52,51,51,50,54,51,49,51,53,52,50,51,53,50,51,52,54,49,51,50,51,51,50,52,52,53,51,51,52,53,51,50,52,51,50,50,51,51,50,51,50,52,50,51,52,49,51,51,51,50,51,53,51,48,53,51,49,52,50,41,48,52,6,45,55,50,43,54,36,42,75,73,69,39,51,60,76,86,74,42,70,64,59,56,47,25,31,50,52,30,45,38,69,76,37,46,69,62,41,52,54,53,62,69,46,33,78,64,74,54,70,71,54,47,50,52,51,52,44,49,74,71,66,50,49,75,69,52,48,26,58,30,70,70,48,55,76,71,52,56,57,49,48,52,56,54,52,63,71,29,46,61,130